Protein AF-A0AAD8SVZ4-F1 (afdb_monomer)

Structure (mmCIF, N/CA/C/O backbone):
data_AF-A0AAD8SVZ4-F1
#
_entry.id   AF-A0AAD8SVZ4-F1
#
loop_
_atom_site.group_PDB
_atom_site.id
_atom_site.type_symbol
_atom_site.label_atom_id
_atom_site.label_alt_id
_atom_site.label_comp_id
_atom_site.label_asym_id
_atom_site.label_entity_id
_atom_site.label_seq_id
_atom_site.pdbx_PDB_ins_code
_atom_site.Cartn_x
_atom_site.Cartn_y
_atom_site.Cartn_z
_atom_site.occupancy
_atom_site.B_iso_or_equiv
_atom_site.auth_seq_id
_atom_site.auth_comp_id
_atom_site.auth_asym_id
_atom_site.auth_atom_id
_atom_site.pdbx_PDB_model_num
ATOM 1 N N . MET A 1 1 ? -19.456 -32.143 42.697 1.00 42.28 1 MET A N 1
ATOM 2 C CA . MET A 1 1 ? -20.116 -31.996 44.008 1.00 42.28 1 MET A CA 1
ATOM 3 C C . MET A 1 1 ? -19.043 -31.699 45.037 1.00 42.28 1 MET A C 1
ATOM 5 O O . MET A 1 1 ? -18.303 -32.603 45.389 1.00 42.28 1 MET A O 1
ATOM 9 N N . ALA A 1 2 ? -18.929 -30.432 45.421 1.00 37.06 2 ALA A N 1
ATOM 10 C CA . ALA A 1 2 ? -18.268 -29.940 46.626 1.00 37.06 2 ALA A CA 1
ATOM 11 C C . ALA A 1 2 ? -18.694 -28.468 46.730 1.00 37.06 2 ALA A C 1
ATOM 13 O O . ALA A 1 2 ? -18.206 -27.625 45.985 1.00 37.06 2 ALA A O 1
ATOM 14 N N . THR A 1 3 ? -19.726 -28.194 47.522 1.00 41.06 3 THR A N 1
ATOM 15 C CA . THR A 1 3 ? -20.124 -26.835 47.897 1.00 41.06 3 THR A CA 1
ATOM 16 C C . THR A 1 3 ? -19.359 -26.496 49.164 1.00 41.06 3 THR A C 1
ATOM 18 O O . THR A 1 3 ? -19.671 -27.034 50.225 1.00 41.06 3 THR A O 1
ATOM 21 N N . GLU A 1 4 ? -18.323 -25.674 49.024 1.00 41.34 4 GLU A N 1
ATOM 22 C CA . GLU A 1 4 ? -17.603 -25.094 50.152 1.00 41.34 4 GLU A CA 1
ATOM 23 C C . GLU A 1 4 ? -18.471 -24.033 50.835 1.00 41.34 4 GLU A C 1
ATOM 25 O O . GLU A 1 4 ? -19.118 -23.196 50.203 1.00 41.34 4 GLU A O 1
ATOM 30 N N . ASP A 1 5 ? -18.505 -24.153 52.153 1.00 45.41 5 ASP A N 1
ATOM 31 C CA . ASP A 1 5 ? -19.293 -23.392 53.104 1.00 45.41 5 ASP A CA 1
ATOM 32 C C . ASP A 1 5 ? -18.681 -21.994 53.312 1.00 45.41 5 ASP A C 1
ATOM 34 O O . ASP A 1 5 ? -17.757 -21.797 54.100 1.00 45.41 5 ASP A O 1
ATOM 38 N N . LEU A 1 6 ? -19.186 -21.013 52.559 1.00 40.97 6 LEU A N 1
ATOM 39 C CA . LEU A 1 6 ? -18.786 -19.599 52.615 1.00 40.97 6 LEU A CA 1
ATOM 40 C C . LEU A 1 6 ? -19.348 -18.842 53.839 1.00 40.97 6 LEU A C 1
ATOM 42 O O . LEU A 1 6 ? -19.085 -17.652 53.989 1.00 40.97 6 LEU A O 1
ATOM 46 N N . GLY A 1 7 ? -20.105 -19.497 54.730 1.00 40.22 7 GLY A N 1
ATOM 47 C CA . GLY A 1 7 ? -20.752 -18.845 55.877 1.00 40.22 7 GLY A CA 1
ATOM 48 C C . GLY A 1 7 ? -19.870 -18.645 57.117 1.00 40.22 7 GLY A C 1
ATOM 49 O O . GLY A 1 7 ? -20.251 -17.903 58.019 1.00 40.22 7 GLY A O 1
ATOM 50 N N . SER A 1 8 ? -18.697 -19.283 57.183 1.00 40.44 8 SER A N 1
ATOM 51 C CA . SER A 1 8 ? -17.926 -19.400 58.437 1.00 40.44 8 SER A CA 1
ATOM 52 C C . SER A 1 8 ? -16.688 -18.492 58.541 1.00 40.44 8 SER A C 1
ATOM 54 O O . SER A 1 8 ? -15.999 -18.528 59.558 1.00 40.44 8 SER A O 1
ATOM 56 N N . LEU A 1 9 ? -16.387 -17.667 57.527 1.00 41.97 9 LEU A N 1
ATOM 57 C CA . LEU A 1 9 ? -15.111 -16.929 57.430 1.00 41.97 9 LEU A CA 1
ATOM 58 C C . LEU A 1 9 ? -15.164 -15.421 57.750 1.00 41.97 9 LEU A C 1
ATOM 60 O O . LEU A 1 9 ? -14.109 -14.810 57.888 1.00 41.97 9 LEU A O 1
ATOM 64 N N . GLU A 1 10 ? -16.335 -14.808 57.945 1.00 40.53 10 GLU A N 1
ATOM 65 C CA . GLU A 1 10 ? -16.425 -13.354 58.209 1.00 40.53 10 GLU A CA 1
ATOM 66 C C . GLU A 1 10 ? -16.467 -12.961 59.697 1.00 40.53 10 GLU A C 1
ATOM 68 O O . GLU A 1 10 ? -16.502 -11.775 60.026 1.00 40.53 10 GLU A O 1
ATOM 73 N N . TRP A 1 11 ? -16.417 -13.923 60.625 1.00 38.81 11 TRP A N 1
ATOM 74 C CA . TRP A 1 11 ? -16.497 -13.622 62.063 1.00 38.81 11 TRP A CA 1
ATOM 75 C C . TRP A 1 11 ? -15.150 -13.557 62.789 1.00 38.81 11 TRP A C 1
ATOM 77 O O . TRP A 1 11 ? -15.089 -13.270 63.989 1.00 38.81 11 TRP A O 1
ATOM 87 N N . GLU A 1 12 ? -14.039 -13.730 62.071 1.00 39.44 12 GLU A N 1
ATOM 88 C CA . GLU A 1 12 ? -12.722 -13.481 62.644 1.00 39.44 12 GLU A CA 1
ATOM 89 C C . GLU A 1 12 ? -12.356 -11.987 62.626 1.00 39.44 12 GLU A C 1
ATOM 91 O O . GLU A 1 12 ? -11.659 -11.473 61.760 1.00 39.44 12 GLU A O 1
ATOM 96 N N . ARG A 1 13 ? -12.730 -11.338 63.733 1.00 41.06 13 ARG A N 1
ATOM 97 C CA . ARG A 1 13 ? -11.902 -10.356 64.453 1.00 41.06 13 ARG A CA 1
ATOM 98 C C . ARG A 1 13 ? -11.683 -9.004 63.758 1.00 41.06 13 ARG A C 1
ATOM 100 O O . ARG A 1 13 ? -10.584 -8.686 63.303 1.00 41.06 13 ARG A O 1
ATOM 107 N N . SER A 1 14 ? -12.638 -8.091 63.964 1.00 42.31 14 SER A N 1
ATOM 108 C CA . SER A 1 14 ? -12.290 -6.697 64.283 1.00 42.31 14 SER A CA 1
ATOM 109 C C . SER A 1 14 ? -11.342 -6.695 65.487 1.00 42.31 14 SER A C 1
ATOM 111 O O . SER A 1 14 ? -11.767 -6.765 66.640 1.00 42.31 14 SER A O 1
ATOM 113 N N . LYS A 1 15 ? -10.032 -6.659 65.231 1.00 51.03 15 LYS A N 1
ATOM 114 C CA . LYS A 1 15 ? -9.040 -6.357 66.262 1.00 51.03 15 LYS A CA 1
ATOM 115 C C . LYS A 1 15 ? -9.297 -4.922 66.711 1.00 51.03 15 LYS A C 1
ATOM 117 O O . LYS A 1 15 ? -9.063 -3.989 65.950 1.00 51.03 15 LYS A O 1
ATOM 122 N N . ILE A 1 16 ? -9.816 -4.775 67.926 1.00 56.84 16 ILE A N 1
ATOM 123 C CA . ILE A 1 16 ? -9.958 -3.488 68.611 1.00 56.84 16 ILE A CA 1
ATOM 124 C C . ILE A 1 16 ? -8.617 -2.754 68.494 1.00 56.84 16 ILE A C 1
ATOM 126 O O . ILE A 1 16 ? -7.575 -3.310 68.852 1.00 56.84 16 ILE A O 1
ATOM 130 N N . SER A 1 17 ? -8.639 -1.544 67.935 1.00 64.31 17 SER A N 1
ATOM 131 C CA . SER A 1 17 ? -7.434 -0.749 67.723 1.00 64.31 17 SER A CA 1
ATOM 132 C C . SER A 1 17 ? -6.820 -0.374 69.071 1.00 64.31 17 SER A C 1
ATOM 134 O O . SER A 1 17 ? -7.516 -0.124 70.057 1.00 64.31 17 SER A O 1
ATOM 136 N N . GLN A 1 18 ? -5.495 -0.255 69.124 1.00 66.06 18 GLN A N 1
ATOM 137 C CA . GLN A 1 18 ? -4.790 0.187 70.332 1.00 66.06 18 GLN A CA 1
ATOM 138 C C . GLN A 1 18 ? -5.201 1.593 70.785 1.00 66.06 18 GLN A C 1
ATOM 140 O O . GLN A 1 18 ? -5.081 1.941 71.963 1.00 66.06 18 GLN A O 1
ATOM 145 N N . GLN A 1 19 ? -5.755 2.375 69.863 1.00 66.56 19 GLN A N 1
ATOM 146 C CA . GLN A 1 19 ? -6.352 3.673 70.131 1.00 66.56 19 GLN A CA 1
ATOM 147 C C . GLN A 1 19 ? -7.663 3.548 70.930 1.00 66.56 19 GLN A C 1
ATOM 149 O O . GLN A 1 19 ? -7.867 4.300 71.886 1.00 66.56 19 GLN A O 1
ATOM 154 N N . ASP A 1 20 ? -8.482 2.537 70.632 1.00 64.44 20 ASP A N 1
ATOM 155 C CA . ASP A 1 20 ? -9.736 2.246 71.338 1.00 64.44 20 ASP A CA 1
ATOM 156 C C . ASP A 1 20 ? -9.468 1.722 72.753 1.00 64.44 20 ASP A C 1
ATOM 158 O O . ASP A 1 20 ? -10.112 2.144 73.714 1.00 64.44 20 ASP A O 1
ATOM 162 N N . ILE A 1 21 ? -8.447 0.872 72.918 1.00 68.38 21 ILE A N 1
ATOM 163 C CA . ILE A 1 21 ? -8.020 0.380 74.239 1.00 68.38 21 ILE A CA 1
ATOM 164 C C . ILE A 1 21 ? -7.562 1.541 75.133 1.00 68.38 21 ILE A C 1
ATOM 166 O O . ILE A 1 21 ? -7.887 1.588 76.324 1.00 68.38 21 ILE A O 1
ATOM 170 N N . ASN A 1 22 ? -6.837 2.510 74.571 1.00 69.81 22 ASN A N 1
ATOM 171 C CA . ASN A 1 22 ? -6.391 3.689 75.311 1.00 69.81 22 ASN A CA 1
ATOM 172 C C . ASN A 1 22 ? -7.544 4.649 75.645 1.00 69.81 22 ASN A C 1
ATOM 174 O O . ASN A 1 22 ? -7.533 5.246 76.725 1.00 69.81 22 ASN A O 1
ATOM 178 N N . MET A 1 23 ? -8.564 4.761 74.787 1.00 71.19 23 MET A N 1
ATOM 179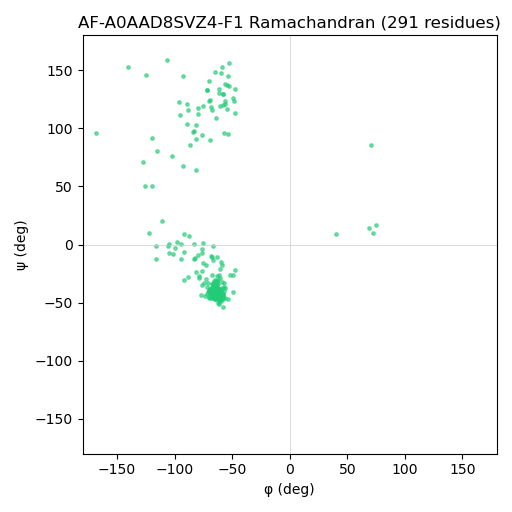 C CA . MET A 1 23 ? -9.790 5.496 75.122 1.00 71.19 23 MET A CA 1
ATOM 180 C C . MET A 1 23 ? -10.579 4.819 76.248 1.00 71.19 23 MET A C 1
ATOM 182 O O . MET A 1 23 ? -10.961 5.485 77.209 1.00 71.19 23 MET A O 1
ATOM 186 N N . LEU A 1 24 ? -10.755 3.496 76.198 1.00 68.38 24 LEU A N 1
ATOM 187 C CA . LEU A 1 24 ? -11.464 2.735 77.235 1.00 68.38 24 LEU A CA 1
ATOM 188 C C . LEU A 1 24 ? -10.769 2.807 78.604 1.00 68.38 24 LEU A C 1
ATOM 190 O O . LEU A 1 24 ? -11.434 2.838 79.644 1.00 68.38 24 LEU A O 1
ATOM 194 N N . LYS A 1 25 ? -9.432 2.886 78.615 1.00 73.25 25 LYS A N 1
ATOM 195 C CA . LYS A 1 25 ? -8.646 3.146 79.830 1.00 73.25 25 LYS A CA 1
ATOM 196 C C . LYS A 1 25 ? -8.853 4.564 80.364 1.00 73.25 25 LYS A C 1
ATOM 198 O O . LYS A 1 25 ? -9.093 4.715 81.559 1.00 73.25 25 LYS A O 1
ATOM 203 N N . LYS A 1 26 ? -8.822 5.589 79.502 1.00 72.56 26 LYS A N 1
ATOM 204 C CA . LYS A 1 26 ? -9.064 6.993 79.897 1.00 72.56 26 LYS A CA 1
ATOM 205 C C . LYS A 1 26 ? -10.469 7.229 80.454 1.00 72.56 26 LYS A C 1
ATOM 207 O O . LYS A 1 26 ? -10.635 8.072 81.326 1.00 72.56 26 LYS A O 1
ATOM 212 N N . LEU A 1 27 ? -11.457 6.468 79.985 1.00 68.62 27 LEU A N 1
ATOM 213 C CA . LEU A 1 27 ? -12.841 6.533 80.460 1.00 68.62 27 LEU A CA 1
ATOM 214 C C . LEU A 1 27 ? -13.092 5.716 81.745 1.00 68.62 27 LEU A C 1
ATOM 216 O O . LEU A 1 27 ? -14.219 5.673 82.228 1.00 68.62 27 LEU A O 1
ATOM 220 N N . GLY A 1 28 ? -12.072 5.052 82.309 1.00 65.69 28 GLY A N 1
ATOM 221 C CA . GLY A 1 28 ? -12.196 4.276 83.553 1.00 65.69 28 GLY A CA 1
ATOM 222 C C . GLY A 1 28 ? -12.971 2.957 83.419 1.00 65.69 28 GLY A C 1
ATOM 223 O O . GLY A 1 28 ? -13.271 2.310 84.421 1.00 65.69 28 GLY A O 1
ATOM 224 N N . ILE A 1 29 ? -13.277 2.525 82.192 1.00 65.12 29 ILE A N 1
ATOM 225 C CA . ILE A 1 29 ? -14.134 1.360 81.905 1.00 65.12 29 ILE A CA 1
ATOM 226 C C . ILE A 1 29 ? -13.340 0.043 82.008 1.00 65.12 29 ILE A C 1
ATOM 228 O O . ILE A 1 29 ? -13.891 -1.007 82.323 1.00 65.12 29 ILE A O 1
ATOM 232 N N . SER A 1 30 ? -12.015 0.098 81.836 1.00 56.38 30 SER A N 1
ATOM 233 C CA . SER A 1 30 ? -11.132 -1.084 81.815 1.00 56.38 30 SER A CA 1
ATOM 234 C C . SER A 1 30 ? -10.960 -1.843 83.148 1.00 56.38 30 SER A C 1
ATOM 236 O O . SER A 1 30 ? -10.388 -2.929 83.147 1.00 56.38 30 SER A O 1
ATOM 238 N N . GLY A 1 31 ? -11.434 -1.302 84.280 1.00 52.66 31 GLY A N 1
ATOM 239 C CA . GLY A 1 31 ? -11.222 -1.883 85.617 1.00 52.66 31 GLY A CA 1
ATOM 240 C C . GLY A 1 31 ? -12.304 -2.854 86.106 1.00 52.66 31 GLY A C 1
ATOM 241 O O . GLY A 1 31 ? -12.149 -3.448 87.168 1.00 52.66 31 GLY A O 1
ATOM 242 N N . LYS A 1 32 ? -13.409 -3.019 85.371 1.00 55.12 32 LYS A N 1
ATOM 243 C CA . LYS A 1 32 ? -14.529 -3.879 85.778 1.00 55.12 32 LYS A CA 1
ATOM 244 C C . LYS A 1 32 ? -14.728 -4.980 84.743 1.00 55.12 32 LYS A C 1
ATOM 246 O O . LYS A 1 32 ? -15.475 -4.798 83.788 1.00 55.12 32 LYS A O 1
ATOM 251 N N . GLN A 1 33 ? -14.073 -6.122 84.946 1.00 53.78 33 GLN A N 1
ATOM 252 C CA . GLN A 1 33 ? -14.204 -7.293 84.065 1.00 53.78 33 GLN A CA 1
ATOM 253 C C . GLN A 1 33 ? -15.655 -7.814 83.954 1.00 53.78 33 GLN A C 1
ATOM 255 O O . GLN A 1 33 ? -15.981 -8.466 82.971 1.00 53.78 33 GLN A O 1
ATOM 260 N N . ASP A 1 34 ? -16.546 -7.442 84.883 1.00 48.12 34 ASP A N 1
ATOM 261 C CA . ASP A 1 34 ? -17.981 -7.769 84.842 1.00 48.12 34 ASP A CA 1
ATOM 262 C C . ASP A 1 34 ? -18.898 -6.641 84.321 1.00 48.12 34 ASP A C 1
ATOM 264 O O . ASP A 1 34 ? -20.101 -6.851 84.179 1.00 48.12 34 ASP A O 1
ATOM 268 N N . ALA A 1 35 ? -18.381 -5.444 84.007 1.00 50.84 35 ALA A N 1
ATOM 269 C CA . ALA A 1 35 ? -19.224 -4.325 83.550 1.00 50.84 35 ALA A CA 1
ATOM 270 C C . ALA A 1 35 ? -19.614 -4.406 82.065 1.00 50.84 35 ALA A C 1
ATOM 272 O O . ALA A 1 35 ? -20.467 -3.645 81.616 1.00 50.84 35 ALA A O 1
ATOM 273 N N . ILE A 1 36 ? -19.015 -5.333 81.314 1.00 50.16 36 ILE A N 1
ATOM 274 C CA . ILE A 1 36 ? -19.349 -5.609 79.913 1.00 50.16 36 ILE A CA 1
ATOM 275 C C . ILE A 1 36 ? -19.810 -7.068 79.798 1.00 50.16 36 ILE A C 1
ATOM 277 O O . ILE A 1 36 ? -19.327 -7.844 78.980 1.00 50.16 36 ILE A O 1
ATOM 281 N N . ARG A 1 37 ? -20.747 -7.484 80.656 1.00 46.28 37 ARG A N 1
ATOM 282 C CA . ARG A 1 37 ? -21.606 -8.626 80.328 1.00 46.28 37 ARG A CA 1
ATOM 283 C C . ARG A 1 37 ? -22.722 -8.106 79.440 1.00 46.28 37 ARG A C 1
ATOM 285 O O . ARG A 1 37 ? -23.666 -7.487 79.926 1.00 46.28 37 ARG A O 1
ATOM 292 N N . PHE A 1 38 ? -22.609 -8.359 78.140 1.00 46.44 38 PHE A N 1
ATOM 293 C CA . PHE A 1 38 ? -23.772 -8.252 77.271 1.00 46.44 38 PHE A CA 1
ATOM 294 C C . PHE A 1 38 ? -24.845 -9.215 77.804 1.00 46.44 38 PHE A C 1
ATOM 296 O O . PHE A 1 38 ? -24.520 -10.372 78.101 1.00 46.44 38 PHE A O 1
ATOM 303 N N . PRO A 1 39 ? -26.092 -8.755 78.004 1.00 44.97 39 PRO A N 1
ATOM 304 C CA . PRO A 1 39 ? -27.180 -9.639 78.390 1.00 44.97 39 PRO A CA 1
ATOM 305 C C . PRO A 1 39 ? -27.265 -10.780 77.372 1.00 44.97 39 PRO A C 1
ATOM 307 O O . PRO A 1 39 ? -27.148 -10.538 76.171 1.00 44.97 39 PRO A O 1
ATOM 310 N N . LYS A 1 40 ? -27.452 -12.021 77.838 1.00 46.91 40 LYS A N 1
ATOM 311 C CA . LYS A 1 40 ? -27.776 -13.144 76.944 1.00 46.91 40 LYS A CA 1
ATOM 312 C C . LYS A 1 40 ? -29.000 -12.752 76.101 1.00 46.91 40 LYS A C 1
ATOM 314 O O . LYS A 1 40 ? -29.870 -12.047 76.614 1.00 46.91 40 LYS A O 1
ATOM 319 N N . GLU A 1 41 ? -29.053 -13.193 74.842 1.00 48.53 41 GLU A N 1
ATOM 320 C CA . GLU A 1 41 ? -30.030 -12.774 73.811 1.00 48.53 41 GLU A CA 1
ATOM 321 C C . GLU A 1 41 ? -31.507 -12.767 74.265 1.00 48.53 41 GLU A C 1
ATOM 323 O O . GLU A 1 41 ? -32.313 -12.018 73.724 1.00 48.53 41 GLU A O 1
ATOM 328 N N . GLU A 1 42 ? -31.862 -13.513 75.312 1.00 46.25 42 GLU A N 1
ATOM 329 C CA . GLU A 1 42 ? -33.208 -13.568 75.903 1.00 46.25 42 GLU A CA 1
ATOM 330 C C . GLU A 1 42 ? -33.606 -12.362 76.781 1.00 46.25 42 GLU A C 1
ATOM 332 O O . GLU A 1 42 ? -34.757 -12.268 77.200 1.00 46.25 42 GLU A O 1
ATOM 337 N N . SER A 1 43 ? -32.698 -11.424 77.077 1.00 49.84 43 SER A N 1
ATOM 338 C CA . SER A 1 43 ? -32.946 -10.303 78.007 1.00 49.84 43 SER A CA 1
ATOM 339 C C . SER A 1 43 ? -33.008 -8.924 77.336 1.00 49.84 43 SER A C 1
ATOM 341 O O . SER A 1 43 ? -32.860 -7.901 78.013 1.00 49.84 43 SER A O 1
ATOM 343 N N . TYR A 1 44 ? -33.243 -8.852 76.026 1.00 49.47 44 TYR A N 1
ATOM 344 C CA . TYR A 1 44 ? -33.691 -7.599 75.425 1.00 49.47 44 TYR A CA 1
ATOM 345 C C . TYR A 1 44 ? -35.218 -7.547 75.487 1.00 49.47 44 TYR A C 1
ATOM 347 O O . TYR A 1 44 ? -35.869 -8.382 74.854 1.00 49.47 44 TYR A O 1
ATOM 355 N N . PRO A 1 45 ? -35.827 -6.597 76.227 1.00 52.78 45 PRO A N 1
ATOM 356 C CA . PRO A 1 45 ? -37.262 -6.398 76.130 1.00 52.78 45 PRO A CA 1
ATOM 357 C C . PRO A 1 45 ? -37.575 -6.126 74.661 1.00 52.78 45 PRO A C 1
ATOM 359 O O . PRO A 1 45 ? -37.021 -5.197 74.066 1.00 52.78 45 PRO A O 1
ATOM 362 N N . ALA A 1 46 ? -38.418 -6.973 74.063 1.00 54.19 46 ALA A N 1
ATOM 363 C CA . ALA A 1 46 ? -38.872 -6.763 72.700 1.00 54.19 46 ALA A CA 1
ATOM 364 C C . ALA A 1 46 ? -39.357 -5.309 72.606 1.00 54.19 46 ALA A C 1
ATOM 366 O O . ALA A 1 46 ? -40.169 -4.904 73.447 1.00 54.19 46 ALA A O 1
ATOM 367 N N . PRO A 1 47 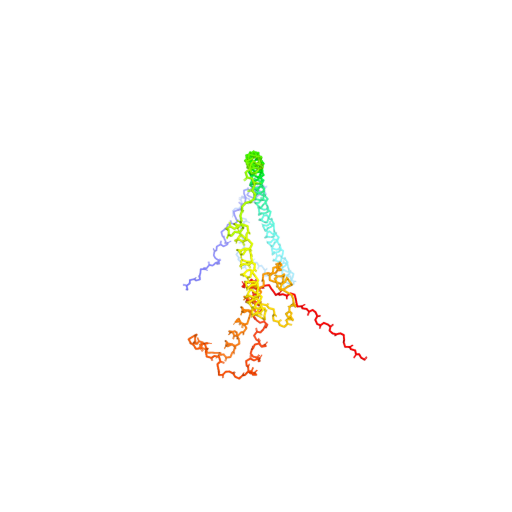? -38.846 -4.508 71.651 1.00 55.94 47 PRO A N 1
ATOM 368 C CA . PRO A 1 47 ? -39.157 -3.091 71.604 1.00 55.94 47 PRO A CA 1
ATOM 369 C C . PRO A 1 47 ? -40.680 -2.928 71.626 1.00 55.94 47 PRO A C 1
ATOM 371 O O . PRO A 1 47 ? -41.367 -3.706 70.937 1.00 55.94 47 PRO A O 1
ATOM 374 N N . PRO A 1 48 ? -41.214 -1.976 72.422 1.00 55.59 48 PRO A N 1
ATOM 375 C CA . PRO A 1 48 ? -42.651 -1.758 72.519 1.00 55.59 48 PRO A CA 1
ATOM 376 C C . PRO A 1 48 ? -43.224 -1.710 71.104 1.00 55.59 48 PRO A C 1
ATOM 378 O O . PRO A 1 48 ? -42.619 -1.078 70.236 1.00 55.59 48 PRO A O 1
ATOM 381 N N . MET A 1 49 ? -44.341 -2.402 70.835 1.00 55.38 49 MET A N 1
ATOM 382 C CA . MET A 1 49 ? -44.863 -2.592 69.465 1.00 55.38 49 MET A CA 1
ATOM 383 C C . MET A 1 49 ? -44.951 -1.288 68.648 1.00 55.38 49 MET A C 1
ATOM 385 O O . MET A 1 49 ? -44.818 -1.318 67.429 1.00 55.38 49 MET A O 1
ATOM 389 N N . GLN A 1 50 ? -45.086 -0.151 69.331 1.00 58.31 50 GLN A N 1
ATOM 390 C CA . GLN A 1 50 ? -45.127 1.204 68.787 1.00 58.31 50 GLN A CA 1
ATOM 391 C C . GLN A 1 50 ? -43.832 1.646 68.068 1.00 58.31 50 GLN A C 1
ATOM 393 O O . GLN A 1 50 ? -43.907 2.441 67.138 1.00 58.31 50 GLN A O 1
ATOM 398 N N . TYR A 1 51 ? -42.656 1.111 68.425 1.00 53.94 51 TYR A N 1
ATOM 399 C CA . TYR A 1 51 ? -41.356 1.503 67.844 1.00 53.94 51 TYR A CA 1
ATOM 400 C C . TYR A 1 51 ? -40.809 0.523 66.796 1.00 53.94 51 TYR A C 1
ATOM 402 O O . TYR A 1 51 ? -39.831 0.829 66.111 1.00 53.94 51 TYR A O 1
ATOM 410 N N . ARG A 1 52 ? -41.435 -0.650 66.623 1.00 61.50 52 ARG A N 1
ATOM 411 C CA . ARG A 1 52 ? -41.029 -1.635 65.600 1.00 61.50 52 ARG A CA 1
ATOM 412 C C . ARG A 1 52 ? -41.031 -1.081 64.163 1.00 61.50 52 ARG A C 1
ATOM 414 O O . ARG A 1 52 ? -40.094 -1.406 63.435 1.00 61.50 52 ARG A O 1
ATOM 421 N N . PRO A 1 53 ? -42.003 -0.244 63.736 1.00 69.81 53 PRO A N 1
ATOM 422 C CA . PRO A 1 53 ? -41.987 0.341 62.393 1.00 69.81 53 PRO A CA 1
ATOM 423 C C . PRO A 1 53 ? -40.782 1.265 62.179 1.00 69.81 53 PRO A C 1
ATOM 425 O O . PRO A 1 53 ? -40.118 1.185 61.149 1.00 69.81 53 PRO A O 1
ATOM 428 N N . PHE A 1 54 ? -40.457 2.080 63.186 1.00 69.56 54 PHE A N 1
ATOM 429 C CA . PHE A 1 54 ? -39.326 3.007 63.153 1.00 69.56 54 PHE A CA 1
ATOM 430 C C . PHE A 1 54 ? -37.979 2.273 63.099 1.00 69.56 54 PHE A C 1
ATOM 432 O O . PHE A 1 54 ? -37.143 2.592 62.260 1.00 69.56 54 PHE A O 1
ATOM 439 N N . MET A 1 55 ? -37.785 1.234 63.919 1.00 68.38 55 MET A N 1
ATOM 440 C CA . MET A 1 55 ? -36.546 0.440 63.903 1.00 68.38 55 MET A CA 1
ATOM 441 C C . MET A 1 55 ? -36.347 -0.303 62.575 1.00 68.38 55 MET A C 1
ATOM 443 O O . MET A 1 55 ? -35.221 -0.402 62.096 1.00 68.38 55 MET A O 1
ATOM 4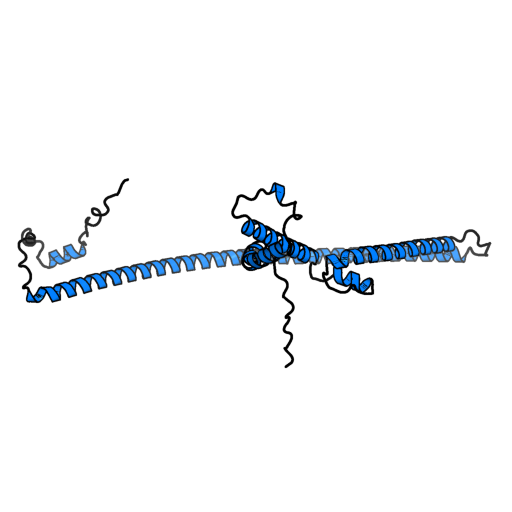47 N N . LYS A 1 56 ? -37.426 -0.781 61.938 1.00 70.38 56 LYS A N 1
ATOM 448 C CA . LYS A 1 56 ? -37.357 -1.418 60.613 1.00 70.38 56 LYS A CA 1
ATOM 449 C C . LYS A 1 56 ? -36.893 -0.436 59.531 1.00 70.38 56 LYS A C 1
ATOM 451 O O . LYS A 1 56 ? -36.072 -0.799 58.693 1.00 70.38 56 LYS A O 1
ATOM 456 N N . GLU A 1 57 ? -37.391 0.797 59.570 1.00 70.81 57 GLU A N 1
ATOM 457 C CA . GLU A 1 57 ? -36.952 1.877 58.680 1.00 70.81 57 GLU A CA 1
ATOM 458 C C . GLU A 1 57 ? -35.494 2.276 58.930 1.00 70.81 57 GLU A C 1
ATOM 460 O O . GLU A 1 57 ? -34.724 2.416 57.984 1.00 70.81 57 GLU A O 1
ATOM 465 N N . LEU A 1 58 ? -35.078 2.368 60.194 1.00 67.88 58 LEU A N 1
ATOM 466 C CA . LEU A 1 58 ? -33.707 2.726 60.561 1.00 67.88 58 LEU A CA 1
ATOM 467 C C . LEU A 1 58 ? -32.692 1.662 60.117 1.00 67.88 58 LEU A C 1
ATOM 469 O O . LEU A 1 58 ? -31.643 1.992 59.567 1.00 67.88 58 LEU A O 1
ATOM 473 N N . VAL A 1 59 ? -33.036 0.380 60.284 1.00 69.06 59 VAL A N 1
ATOM 474 C CA . VAL A 1 59 ? -32.236 -0.744 59.775 1.00 69.06 59 VAL A CA 1
ATOM 475 C C . VAL A 1 59 ? -32.165 -0.708 58.250 1.00 69.06 59 VAL A C 1
ATOM 477 O O . VAL A 1 59 ? -31.069 -0.851 57.712 1.00 69.06 59 VAL A O 1
ATOM 480 N N . ARG A 1 60 ? -33.288 -0.457 57.555 1.00 68.88 60 ARG A N 1
ATOM 481 C CA . ARG A 1 60 ? -33.332 -0.329 56.085 1.00 68.88 60 ARG A CA 1
ATOM 482 C C . ARG A 1 60 ? -32.439 0.807 55.588 1.00 68.88 60 ARG A C 1
ATOM 484 O O . ARG A 1 60 ? -31.690 0.626 54.632 1.00 68.88 60 ARG A O 1
ATOM 491 N N . PHE A 1 61 ? -32.495 1.959 56.249 1.00 64.81 61 PHE A N 1
ATOM 492 C CA . PHE A 1 61 ? -31.671 3.116 55.912 1.00 64.81 61 PHE A CA 1
ATOM 493 C C . PHE A 1 61 ? -30.183 2.826 56.147 1.00 64.81 61 PHE A C 1
ATOM 495 O O . PHE A 1 61 ? -29.348 3.136 55.300 1.00 64.81 61 PHE A O 1
ATOM 502 N N . GLY A 1 62 ? -29.853 2.151 57.253 1.00 62.25 62 GLY A N 1
ATOM 503 C CA . GLY A 1 62 ? -28.493 1.700 57.546 1.00 62.25 62 GLY A CA 1
ATOM 504 C C . GLY A 1 62 ? -27.949 0.721 56.502 1.00 62.25 62 GLY A C 1
ATOM 505 O O . GLY A 1 62 ? -26.817 0.880 56.054 1.00 62.25 62 GLY A O 1
ATOM 506 N N . THR A 1 63 ? -28.760 -0.243 56.048 1.00 68.19 63 THR A N 1
ATOM 507 C CA . THR A 1 63 ? -28.342 -1.195 54.999 1.00 68.19 63 THR A CA 1
ATOM 508 C C . THR A 1 63 ? -28.114 -0.498 53.660 1.00 68.19 63 THR A C 1
ATOM 510 O O . THR A 1 63 ? -27.125 -0.776 52.988 1.00 68.19 63 THR A O 1
ATOM 513 N N . GLN A 1 64 ? -28.984 0.446 53.290 1.00 67.56 64 GLN A N 1
ATOM 514 C CA . GLN A 1 64 ? -28.805 1.250 52.078 1.00 67.56 64 GLN A CA 1
ATOM 515 C C . GLN A 1 64 ? -27.537 2.109 52.145 1.00 67.56 64 GLN A C 1
ATOM 517 O O . GLN A 1 64 ? -26.778 2.148 51.182 1.00 67.56 64 GLN A O 1
ATOM 522 N N . PHE A 1 65 ? -27.270 2.756 53.283 1.00 68.88 65 PHE A N 1
ATOM 523 C CA . PHE A 1 65 ? -26.074 3.581 53.469 1.00 68.88 65 PHE A CA 1
ATOM 524 C C . PHE A 1 65 ? -24.777 2.768 53.369 1.00 68.88 65 PHE A C 1
ATOM 526 O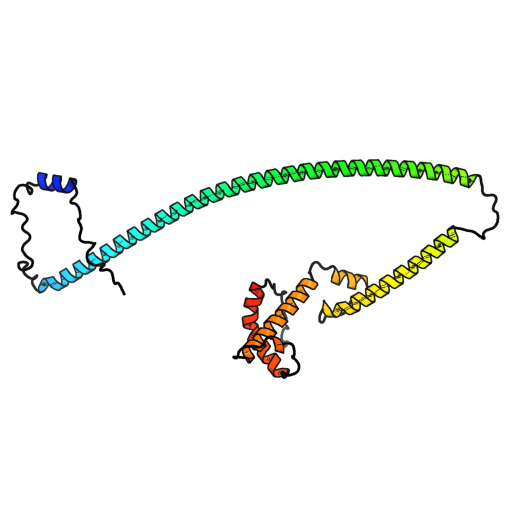 O . PHE A 1 65 ? -23.819 3.212 52.738 1.00 68.88 65 PHE A O 1
ATOM 533 N N . ILE A 1 66 ? -24.754 1.560 53.943 1.00 73.19 66 ILE A N 1
ATOM 534 C CA . ILE A 1 66 ? -23.625 0.630 53.806 1.00 73.19 66 ILE A CA 1
ATOM 535 C C . ILE A 1 66 ? -23.425 0.255 52.332 1.00 73.19 66 ILE A C 1
ATOM 537 O O . ILE A 1 66 ? -22.309 0.371 51.833 1.00 73.19 66 ILE A O 1
ATOM 541 N N . GLY A 1 67 ? -24.505 -0.071 51.614 1.00 76.00 67 GLY A N 1
ATOM 542 C CA . GLY A 1 67 ? -24.445 -0.360 50.178 1.00 76.00 67 GLY A CA 1
ATOM 543 C C . GLY A 1 67 ? -23.881 0.800 49.350 1.00 76.00 67 GLY A C 1
ATOM 544 O O . GLY A 1 67 ? -23.010 0.587 48.511 1.00 76.00 67 GLY A O 1
ATOM 545 N N . TYR A 1 68 ? -24.305 2.041 49.618 1.00 77.75 68 TYR A N 1
ATOM 546 C CA . TYR A 1 68 ? -23.756 3.221 48.938 1.00 77.75 68 TYR A CA 1
ATOM 547 C C . TYR A 1 68 ? -22.280 3.459 49.258 1.00 77.75 68 TYR A C 1
ATOM 549 O O . TYR A 1 68 ? -21.513 3.817 48.368 1.00 77.75 68 TYR A O 1
ATOM 557 N N . ARG A 1 69 ? -21.869 3.255 50.513 1.00 82.12 69 ARG A N 1
ATOM 558 C CA . ARG A 1 69 ? -20.469 3.390 50.929 1.00 82.12 69 ARG A CA 1
ATOM 559 C C . ARG A 1 69 ? -19.579 2.367 50.227 1.00 82.12 69 ARG A C 1
ATOM 561 O O . ARG A 1 69 ? -18.483 2.711 49.794 1.00 82.12 69 ARG A O 1
ATOM 568 N N . ASP A 1 70 ? -20.035 1.124 50.132 1.00 80.56 70 ASP A N 1
ATOM 569 C CA . ASP A 1 70 ? -19.256 0.054 49.515 1.00 80.56 70 ASP A CA 1
ATOM 570 C C . ASP A 1 70 ? -19.189 0.245 47.986 1.00 80.56 70 ASP A C 1
ATOM 572 O O . ASP A 1 70 ? -18.115 0.108 47.405 1.00 80.56 70 ASP A O 1
ATOM 576 N N . TYR A 1 71 ? -20.272 0.721 47.359 1.00 82.25 71 TYR A N 1
ATOM 577 C CA . TYR A 1 71 ? -20.274 1.143 45.952 1.00 82.25 71 TYR A CA 1
ATOM 578 C C . TYR A 1 71 ? -19.338 2.333 45.679 1.00 82.25 71 TYR A C 1
ATOM 580 O O . TYR A 1 71 ? -18.619 2.347 44.681 1.00 82.25 71 TYR A O 1
ATOM 588 N N . ALA A 1 72 ? -19.307 3.330 46.571 1.00 84.38 72 ALA A N 1
ATOM 589 C CA . ALA A 1 72 ? -18.385 4.460 46.457 1.00 84.38 72 ALA A CA 1
ATOM 590 C C . ALA A 1 72 ? -16.919 4.004 46.541 1.00 84.38 72 ALA A C 1
ATOM 592 O O . ALA A 1 72 ? -16.095 4.455 45.751 1.00 84.38 72 ALA A O 1
ATOM 593 N N . ARG A 1 73 ? -16.611 3.052 47.433 1.00 87.50 73 ARG A N 1
ATOM 594 C CA . ARG A 1 73 ? -15.272 2.455 47.535 1.00 87.50 73 ARG A CA 1
ATOM 595 C C . ARG A 1 73 ? -14.887 1.688 46.268 1.00 87.50 73 ARG A C 1
ATOM 597 O O . ARG A 1 73 ? -13.765 1.826 45.797 1.00 87.50 73 ARG A O 1
ATOM 604 N N . GLU A 1 74 ? -15.814 0.920 45.697 1.00 90.62 74 GLU A N 1
ATOM 605 C CA . GLU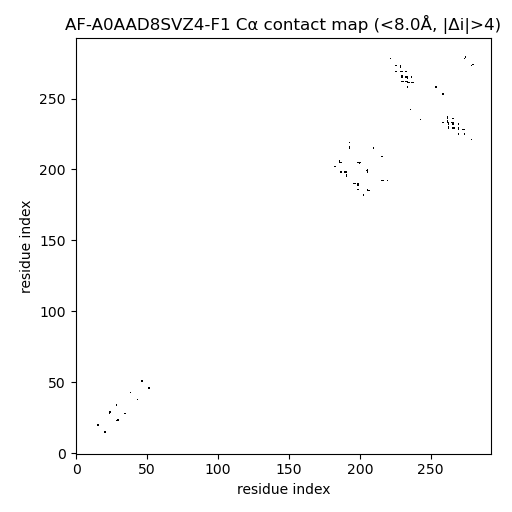 A 1 74 ? -15.586 0.201 44.436 1.00 90.62 74 GLU A CA 1
ATOM 606 C C . GLU A 1 74 ? -15.315 1.172 43.271 1.00 90.62 74 GLU A C 1
ATOM 608 O O . GLU A 1 74 ? -14.457 0.924 42.423 1.00 90.62 74 GLU A O 1
ATOM 613 N N . LEU A 1 75 ? -16.019 2.307 43.232 1.00 91.12 75 LEU A N 1
ATOM 614 C CA . LEU A 1 75 ? -15.776 3.371 42.255 1.00 91.12 75 LEU A CA 1
ATOM 615 C C . LEU A 1 75 ? -14.399 4.020 42.425 1.00 91.12 75 LEU A C 1
ATOM 617 O O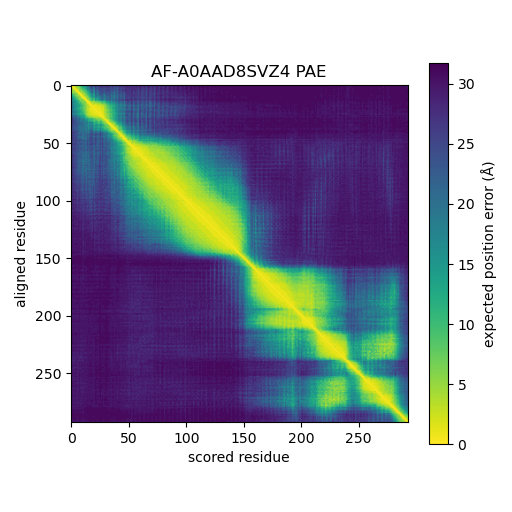 . LEU A 1 75 ? -13.717 4.247 41.427 1.00 91.12 75 LEU A O 1
ATOM 621 N N . GLU A 1 76 ? -13.982 4.304 43.659 1.00 93.56 76 GLU A N 1
ATOM 622 C CA . GLU A 1 76 ? -12.650 4.845 43.953 1.00 93.56 76 GLU A CA 1
ATOM 623 C C . GLU A 1 76 ? -11.539 3.872 43.544 1.00 93.56 76 GLU A C 1
ATOM 625 O O . GLU A 1 76 ? -10.539 4.286 42.956 1.00 93.56 76 GLU A O 1
ATOM 630 N N . GLU A 1 77 ? -11.726 2.574 43.785 1.00 94.38 77 GLU A N 1
ATOM 631 C CA . GLU A 1 77 ? -10.773 1.542 43.375 1.00 94.38 77 GLU A CA 1
ATOM 632 C C . GLU A 1 77 ? -10.672 1.444 41.847 1.00 94.38 77 GLU A C 1
ATOM 634 O O . GLU A 1 77 ? -9.567 1.456 41.299 1.00 94.38 77 GLU A O 1
ATOM 639 N N . LYS A 1 78 ? -11.811 1.456 41.140 1.00 94.00 78 LYS A N 1
ATOM 640 C CA . LYS A 1 78 ? -11.839 1.491 39.668 1.00 94.00 78 LYS A CA 1
ATOM 641 C C . LYS A 1 78 ? -11.186 2.751 39.107 1.00 94.00 78 LYS A C 1
ATOM 643 O O . LYS A 1 78 ? -10.486 2.668 38.100 1.00 94.00 78 LYS A O 1
ATOM 648 N N . LEU A 1 79 ? -11.387 3.906 39.744 1.00 94.56 79 LEU A N 1
ATOM 649 C CA . LEU A 1 79 ? -10.733 5.157 39.356 1.00 94.56 79 LEU A CA 1
ATOM 650 C C . LEU A 1 79 ? -9.210 5.059 39.535 1.00 94.56 79 LEU A C 1
ATOM 652 O O . LEU A 1 79 ? -8.455 5.440 38.643 1.00 94.56 79 LEU A O 1
ATOM 656 N N . ALA A 1 80 ? -8.751 4.511 40.662 1.00 95.19 80 ALA A N 1
ATOM 657 C CA . ALA A 1 80 ? -7.330 4.316 40.926 1.00 95.19 80 ALA A CA 1
ATOM 658 C C . ALA A 1 80 ? -6.692 3.330 39.934 1.00 95.19 80 ALA A C 1
ATOM 660 O O . ALA A 1 80 ? -5.572 3.554 39.475 1.00 95.19 80 ALA A O 1
ATOM 661 N N . GLU A 1 81 ? -7.395 2.256 39.570 1.00 95.50 81 GLU A N 1
ATOM 662 C CA . GLU A 1 81 ? -6.928 1.306 38.561 1.00 95.50 81 GLU A CA 1
ATOM 663 C C . GLU A 1 81 ? -6.896 1.927 37.157 1.00 95.50 81 GLU A C 1
ATOM 665 O O . GLU A 1 81 ? -5.916 1.757 36.432 1.00 95.50 81 GLU A O 1
ATOM 670 N N . ALA A 1 82 ? -7.924 2.695 36.785 1.00 93.94 82 ALA A N 1
ATOM 671 C CA . ALA A 1 82 ? -7.965 3.413 35.515 1.00 93.94 82 ALA A CA 1
ATOM 672 C C . ALA A 1 82 ? -6.814 4.423 35.396 1.00 93.94 82 ALA A C 1
ATOM 674 O O . ALA A 1 82 ? -6.163 4.468 34.355 1.00 93.94 82 ALA A O 1
ATOM 675 N N . ASN A 1 83 ? -6.507 5.160 36.467 1.00 94.38 83 ASN A N 1
ATOM 676 C CA . ASN A 1 83 ? -5.371 6.082 36.491 1.00 94.38 83 ASN A CA 1
ATOM 677 C C . ASN A 1 83 ? -4.034 5.345 36.344 1.00 94.38 83 ASN A C 1
ATOM 679 O O . ASN A 1 83 ? -3.221 5.735 35.516 1.00 94.38 83 ASN A O 1
ATOM 683 N N . LYS A 1 84 ? -3.834 4.216 37.040 1.00 96.12 84 LYS A N 1
ATOM 684 C CA . LYS A 1 84 ? -2.622 3.395 36.859 1.00 96.12 84 LYS A CA 1
ATOM 685 C C . LYS A 1 84 ? -2.462 2.895 35.424 1.00 96.12 84 LYS A C 1
ATOM 687 O O . LYS A 1 84 ? -1.350 2.855 34.908 1.00 96.12 84 LYS A O 1
ATOM 692 N N . ARG A 1 85 ? -3.561 2.491 34.777 1.00 94.94 85 ARG A N 1
ATOM 693 C CA . ARG A 1 85 ? -3.536 2.076 33.366 1.00 94.94 85 ARG A CA 1
ATOM 694 C C . ARG A 1 85 ? -3.242 3.253 32.439 1.00 94.94 85 ARG A C 1
ATOM 696 O O . ARG A 1 85 ? -2.515 3.068 31.472 1.00 94.94 85 ARG A O 1
ATOM 703 N N . ALA A 1 86 ? -3.774 4.439 32.731 1.00 94.69 86 ALA A N 1
ATOM 704 C CA . ALA A 1 86 ? -3.462 5.648 31.978 1.00 94.69 86 ALA A CA 1
ATOM 705 C C . ALA A 1 86 ? -1.966 5.992 32.071 1.00 94.69 86 ALA A C 1
ATOM 707 O O . ALA A 1 86 ? -1.345 6.207 31.037 1.00 94.69 86 ALA A O 1
ATOM 708 N N . ASP A 1 87 ? -1.378 5.935 33.270 1.00 96.00 87 ASP A N 1
ATOM 709 C CA . ASP A 1 87 ? 0.057 6.175 33.482 1.00 96.00 87 ASP A CA 1
ATOM 710 C C . ASP A 1 87 ? 0.943 5.117 32.797 1.00 96.00 87 ASP A C 1
ATOM 712 O O . ASP A 1 87 ? 2.021 5.418 32.293 1.00 96.00 87 ASP A O 1
ATOM 716 N N . ALA A 1 88 ? 0.505 3.856 32.747 1.00 95.56 88 ALA A N 1
ATOM 717 C CA . ALA A 1 88 ? 1.227 2.819 32.010 1.00 95.56 88 ALA A CA 1
ATOM 718 C C . ALA A 1 88 ? 1.197 3.077 30.492 1.00 95.56 88 ALA A C 1
ATOM 720 O O . ALA A 1 88 ? 2.221 2.952 29.820 1.00 95.56 88 ALA A O 1
ATOM 721 N N . LEU A 1 89 ? 0.037 3.478 29.961 1.00 95.12 89 LEU A N 1
ATOM 722 C CA . LEU A 1 89 ? -0.129 3.787 28.541 1.00 95.12 89 LEU A CA 1
ATOM 723 C C . LEU A 1 89 ? 0.666 5.024 28.114 1.00 95.12 89 LEU A C 1
ATOM 725 O O . LEU A 1 89 ? 1.177 5.040 26.999 1.00 95.12 89 LEU A O 1
ATOM 729 N N . THR A 1 90 ? 0.797 6.045 28.966 1.00 95.44 90 THR A N 1
ATOM 730 C CA . THR A 1 90 ? 1.636 7.211 28.648 1.00 95.44 90 THR A CA 1
ATOM 731 C C . THR A 1 90 ? 3.109 6.824 28.537 1.00 95.44 90 THR A C 1
ATOM 733 O O . THR A 1 90 ? 3.759 7.228 27.577 1.00 95.44 90 THR A O 1
ATOM 736 N N . ILE A 1 91 ? 3.619 5.971 29.432 1.00 96.12 91 ILE A N 1
ATOM 737 C CA . ILE A 1 91 ? 5.001 5.465 29.362 1.00 96.12 91 ILE A CA 1
ATOM 738 C C . ILE A 1 91 ? 5.228 4.628 28.093 1.00 96.12 91 ILE A C 1
ATOM 740 O O . ILE A 1 91 ? 6.249 4.781 27.418 1.00 96.12 91 ILE A O 1
ATOM 744 N N . GLU A 1 92 ? 4.292 3.739 27.744 1.00 94.56 92 GLU A N 1
ATOM 745 C CA . GLU A 1 92 ? 4.381 2.950 26.507 1.00 94.56 92 GLU A CA 1
ATOM 746 C C . GLU A 1 92 ? 4.351 3.839 25.260 1.00 94.56 92 GLU A C 1
ATOM 748 O O . GLU A 1 92 ? 5.124 3.607 24.325 1.00 94.56 92 GLU A O 1
ATOM 753 N N . LEU A 1 93 ? 3.506 4.876 25.259 1.00 94.88 93 LEU A N 1
ATOM 754 C CA . LEU A 1 93 ? 3.431 5.844 24.172 1.00 94.88 93 LEU A CA 1
ATOM 755 C C . LEU A 1 93 ? 4.771 6.569 24.002 1.00 94.88 93 LEU A C 1
ATOM 757 O O . LEU A 1 93 ? 5.327 6.529 22.908 1.00 94.88 93 LEU A O 1
ATOM 761 N N . GLU A 1 94 ? 5.339 7.125 25.075 1.00 94.62 94 GLU A N 1
ATOM 762 C CA . GLU A 1 94 ? 6.646 7.800 25.051 1.00 94.62 94 GLU A CA 1
ATOM 763 C C . GLU A 1 94 ? 7.763 6.873 24.548 1.00 94.62 94 GLU A C 1
ATOM 765 O O . GLU A 1 94 ? 8.599 7.264 23.725 1.00 94.62 94 GLU A O 1
ATOM 770 N N . HIS A 1 95 ? 7.772 5.611 24.993 1.00 94.62 95 HIS A N 1
ATOM 771 C CA . HIS A 1 95 ? 8.746 4.635 24.515 1.00 94.62 95 HIS A CA 1
ATOM 772 C C . HIS A 1 95 ? 8.572 4.350 23.018 1.00 94.62 95 HIS A C 1
ATOM 774 O O . HIS A 1 95 ? 9.560 4.353 22.277 1.00 94.62 95 HIS A O 1
ATOM 780 N N . SER A 1 96 ? 7.331 4.157 22.562 1.00 90.12 96 SER A N 1
ATOM 781 C CA . SER A 1 96 ? 7.021 3.909 21.152 1.00 90.12 96 SER A CA 1
ATOM 782 C C . SER A 1 96 ? 7.378 5.103 20.264 1.00 90.12 96 SER A C 1
ATOM 784 O O . SER A 1 96 ? 7.986 4.916 19.212 1.00 90.12 96 SER A O 1
ATOM 786 N N . GLU A 1 97 ? 7.113 6.332 20.713 1.00 94.62 97 GLU A N 1
ATOM 787 C CA . GLU A 1 97 ? 7.487 7.559 20.011 1.00 94.62 97 GLU A CA 1
ATOM 788 C C . GLU A 1 97 ? 9.006 7.677 19.903 1.00 94.62 97 GLU A C 1
ATOM 790 O O . GLU A 1 97 ? 9.524 7.908 18.812 1.00 94.62 97 GLU A O 1
ATOM 795 N N . SER A 1 98 ? 9.738 7.419 20.992 1.00 93.31 98 SER A N 1
ATOM 796 C CA . SER A 1 98 ? 11.207 7.434 20.984 1.00 93.31 98 SER A CA 1
ATOM 797 C C . SER A 1 98 ? 11.823 6.367 20.068 1.00 93.31 98 SER A C 1
ATOM 799 O O . SER A 1 98 ? 12.908 6.558 19.513 1.00 93.31 98 SER A O 1
ATOM 801 N N . ALA A 1 99 ? 11.155 5.222 19.909 1.00 92.50 99 ALA A N 1
ATOM 802 C CA . ALA A 1 99 ? 11.571 4.187 18.974 1.00 92.50 99 ALA A CA 1
ATOM 803 C C . ALA A 1 99 ? 11.280 4.624 17.534 1.00 92.50 99 ALA A C 1
ATOM 805 O O . ALA A 1 99 ? 12.148 4.509 16.667 1.00 92.50 99 ALA A O 1
ATOM 806 N N . HIS A 1 100 ? 10.094 5.183 17.289 1.00 91.69 100 HIS A N 1
ATOM 807 C CA . HIS A 1 100 ? 9.708 5.696 15.983 1.00 91.69 100 HIS A CA 1
ATOM 808 C C . HIS A 1 100 ? 10.622 6.827 15.511 1.00 91.69 100 HIS A C 1
ATOM 810 O O . HIS A 1 100 ? 11.093 6.763 14.376 1.00 91.69 100 HIS A O 1
ATOM 816 N N . THR A 1 101 ? 10.959 7.799 16.359 1.00 94.81 101 THR A N 1
ATOM 817 C CA . THR A 1 101 ? 11.873 8.890 15.985 1.00 94.81 101 THR A CA 1
ATOM 818 C C . THR A 1 101 ? 13.237 8.362 15.549 1.00 94.81 101 THR A C 1
ATOM 820 O O . THR A 1 101 ? 13.703 8.716 14.470 1.00 94.81 101 THR A O 1
ATOM 823 N N . LYS A 1 102 ? 13.820 7.410 16.288 1.00 94.69 102 LYS A N 1
ATOM 824 C CA . LYS A 1 102 ? 15.080 6.752 15.897 1.00 94.69 102 LYS A CA 1
ATOM 825 C C . LYS A 1 102 ? 14.980 6.032 14.555 1.00 94.69 102 LYS A C 1
ATOM 827 O O . LYS A 1 102 ? 15.908 6.096 13.754 1.00 94.69 102 LYS A O 1
ATOM 832 N N . THR A 1 103 ? 13.870 5.333 14.295 1.00 95.06 103 THR A N 1
ATOM 833 C CA . THR A 1 103 ? 13.682 4.666 12.995 1.00 95.06 103 THR A CA 1
ATOM 834 C C . THR A 1 103 ? 13.546 5.661 11.849 1.00 95.06 103 THR A C 1
ATOM 836 O O . THR A 1 103 ? 14.066 5.408 10.766 1.00 95.06 103 THR A O 1
ATOM 839 N N . VAL A 1 104 ? 12.885 6.798 12.080 1.00 96.31 104 VAL A N 1
ATOM 840 C CA . VAL A 1 104 ? 12.751 7.861 11.080 1.00 96.31 104 VAL A CA 1
ATOM 841 C C . VAL A 1 104 ? 14.113 8.485 10.787 1.00 96.31 104 VAL A C 1
ATOM 843 O O . VAL A 1 104 ? 14.480 8.576 9.621 1.00 96.31 104 VAL A O 1
ATOM 846 N N . GLU A 1 105 ? 14.902 8.809 11.813 1.00 96.31 105 GLU A N 1
ATOM 847 C CA . GLU A 1 105 ? 16.260 9.347 11.651 1.00 96.31 105 GLU A CA 1
ATOM 848 C C . GLU A 1 105 ? 17.176 8.397 10.850 1.00 96.31 105 GLU A C 1
ATOM 850 O O . GLU A 1 105 ? 17.908 8.839 9.960 1.00 96.31 105 GLU A O 1
ATOM 855 N N . ASP A 1 106 ? 17.118 7.083 11.107 1.00 96.88 106 ASP A N 1
ATOM 856 C CA . ASP A 1 106 ? 17.888 6.093 10.337 1.00 96.88 106 ASP A CA 1
ATOM 857 C C . ASP A 1 106 ? 17.437 6.028 8.868 1.00 96.88 106 ASP A C 1
ATOM 859 O O . ASP A 1 106 ? 18.265 6.003 7.952 1.00 96.88 106 ASP A O 1
ATOM 863 N N . LEU A 1 107 ? 16.123 6.055 8.618 1.00 96.00 107 LEU A N 1
ATOM 864 C CA . LEU A 1 107 ? 15.575 6.066 7.261 1.00 96.00 107 LEU A CA 1
ATOM 865 C C . LEU A 1 107 ? 15.947 7.341 6.499 1.00 96.00 107 LEU A C 1
ATOM 867 O O . LEU A 1 107 ? 16.309 7.257 5.325 1.00 96.00 107 LEU A O 1
ATOM 871 N N . GLU A 1 108 ? 15.906 8.504 7.146 1.00 97.06 108 GLU A N 1
ATOM 872 C CA . GLU A 1 108 ? 16.320 9.776 6.550 1.00 97.06 108 GLU A CA 1
ATOM 873 C C . GLU A 1 108 ? 17.804 9.766 6.184 1.00 97.06 108 GLU A C 1
ATOM 875 O O . GLU A 1 108 ? 18.174 10.170 5.076 1.00 97.06 108 GLU A O 1
ATOM 880 N N . LYS A 1 109 ? 18.657 9.226 7.062 1.00 97.25 109 LYS A N 1
ATOM 881 C CA . LYS A 1 109 ? 20.084 9.063 6.779 1.00 97.25 109 LYS A CA 1
ATOM 882 C C . LYS A 1 109 ? 20.316 8.140 5.582 1.00 97.25 109 LYS A C 1
ATOM 884 O O . LYS A 1 109 ? 21.033 8.510 4.652 1.00 97.25 109 LYS A O 1
ATOM 889 N N . ARG A 1 110 ? 19.660 6.975 5.556 1.00 97.00 110 ARG A N 1
ATOM 890 C CA . ARG A 1 110 ? 19.746 6.020 4.437 1.00 97.00 110 ARG A CA 1
ATOM 891 C C . ARG A 1 110 ? 19.240 6.618 3.128 1.00 97.00 110 ARG A C 1
ATOM 893 O O . ARG A 1 110 ? 19.833 6.363 2.082 1.00 97.00 110 ARG A O 1
ATOM 900 N N . LEU A 1 111 ? 18.179 7.423 3.171 1.00 97.19 111 LEU A N 1
ATOM 901 C CA . LEU A 1 111 ? 17.672 8.150 2.008 1.00 97.19 111 LEU A CA 1
ATOM 902 C C . LEU A 1 111 ? 18.700 9.172 1.506 1.00 97.19 111 LEU A C 1
ATOM 904 O O . LEU A 1 111 ? 18.910 9.278 0.300 1.00 97.19 111 LEU A O 1
ATOM 908 N N . GLY A 1 112 ? 19.344 9.911 2.412 1.00 98.00 112 GLY A N 1
ATOM 909 C CA . GLY A 1 112 ? 20.404 10.861 2.073 1.00 98.00 112 GLY A CA 1
ATOM 910 C C . GLY A 1 112 ? 21.602 10.188 1.402 1.00 98.00 112 GLY A C 1
ATOM 911 O O . GLY A 1 112 ? 22.068 10.652 0.362 1.00 98.00 112 GLY A O 1
ATOM 912 N N . ASP A 1 113 ? 22.055 9.059 1.946 1.00 97.56 113 ASP A N 1
ATOM 913 C CA . ASP A 1 113 ? 23.166 8.293 1.374 1.00 97.56 113 ASP A CA 1
ATOM 914 C C . ASP A 1 113 ? 22.796 7.668 0.021 1.00 97.56 113 ASP A C 1
ATOM 916 O O . ASP A 1 113 ? 23.582 7.740 -0.923 1.00 97.56 113 ASP A O 1
ATOM 920 N N . ALA A 1 114 ? 21.576 7.136 -0.121 1.00 96.94 114 ALA A N 1
ATOM 921 C CA . ALA A 1 114 ? 21.081 6.606 -1.390 1.00 96.94 114 ALA A CA 1
ATOM 922 C C . ALA A 1 114 ? 20.957 7.692 -2.472 1.00 96.94 114 ALA A C 1
ATOM 924 O O . ALA A 1 114 ? 21.307 7.445 -3.625 1.00 96.94 114 ALA A O 1
ATOM 925 N N . LYS A 1 115 ? 20.503 8.901 -2.112 1.00 97.75 115 LYS A N 1
ATOM 926 C CA . LYS A 1 115 ? 20.464 10.047 -3.035 1.00 97.75 115 LYS A CA 1
ATOM 927 C C . LYS A 1 115 ? 21.863 10.436 -3.502 1.00 97.75 115 LYS A C 1
ATOM 929 O O . LYS A 1 115 ? 22.069 10.565 -4.702 1.00 97.75 115 LYS A O 1
ATOM 934 N N . ARG A 1 116 ? 22.829 10.539 -2.582 1.00 97.44 116 ARG A N 1
ATOM 935 C CA . ARG A 1 116 ? 24.223 10.860 -2.926 1.00 97.44 116 ARG A CA 1
ATOM 936 C C . ARG A 1 116 ? 24.838 9.802 -3.847 1.00 97.44 116 ARG A C 1
ATOM 938 O O . ARG A 1 116 ? 25.484 10.149 -4.828 1.00 97.44 116 ARG A O 1
ATOM 945 N N . ALA A 1 117 ? 24.595 8.521 -3.566 1.00 97.56 117 ALA A N 1
ATOM 946 C CA . ALA A 1 117 ? 25.060 7.423 -4.412 1.00 97.56 117 ALA A CA 1
ATOM 947 C C . ALA A 1 117 ? 24.421 7.453 -5.812 1.00 97.56 117 ALA A C 1
ATOM 949 O O . ALA A 1 117 ? 25.089 7.166 -6.803 1.00 97.56 117 ALA A O 1
ATOM 950 N N . LEU A 1 118 ? 23.137 7.815 -5.910 1.00 96.88 118 LEU A N 1
ATOM 951 C CA . LEU A 1 118 ? 22.460 7.977 -7.195 1.00 96.88 118 LEU A CA 1
ATOM 952 C C . LEU A 1 118 ? 23.039 9.152 -7.990 1.00 96.88 118 LEU A C 1
ATOM 954 O O . LEU A 1 118 ? 23.301 8.996 -9.177 1.00 96.88 118 LEU A O 1
ATOM 958 N N . GLU A 1 119 ? 23.265 10.299 -7.348 1.00 97.44 119 GLU A N 1
ATOM 959 C CA . GLU A 1 119 ? 23.886 11.473 -7.974 1.00 97.44 119 GLU A CA 1
ATOM 960 C C . GLU A 1 119 ? 25.289 11.155 -8.508 1.00 97.44 119 GLU A C 1
ATOM 962 O O . GLU A 1 119 ? 25.611 11.507 -9.642 1.00 97.44 119 GLU A O 1
ATOM 967 N N . GLU A 1 120 ? 26.101 10.429 -7.734 1.00 97.62 120 GLU A N 1
ATOM 968 C CA . GLU A 1 120 ? 27.422 9.974 -8.173 1.00 97.62 120 GLU A CA 1
ATOM 969 C C . GLU A 1 120 ? 27.326 9.030 -9.379 1.00 97.62 120 GLU A C 1
ATOM 971 O O . GLU A 1 120 ? 28.062 9.188 -10.353 1.00 97.62 120 GLU A O 1
ATOM 976 N N . ASN A 1 121 ? 26.388 8.081 -9.356 1.00 97.06 121 ASN A N 1
ATOM 977 C CA . ASN A 1 121 ? 26.192 7.137 -10.451 1.00 97.06 121 ASN A CA 1
ATOM 978 C C . ASN A 1 121 ? 25.715 7.842 -11.734 1.00 97.06 121 ASN A C 1
ATOM 980 O O . ASN A 1 121 ? 26.227 7.576 -12.819 1.00 97.06 121 ASN A O 1
ATOM 984 N N . VAL A 1 122 ? 24.801 8.812 -11.616 1.00 97.50 122 VAL A N 1
ATOM 985 C CA . VAL A 1 122 ? 24.378 9.657 -12.744 1.00 97.50 122 VAL A CA 1
ATOM 986 C C . VAL A 1 122 ? 25.568 10.426 -13.315 1.00 97.50 122 VAL A C 1
ATOM 988 O O . VAL A 1 122 ? 25.766 10.404 -14.525 1.00 97.50 122 VAL A O 1
ATOM 991 N N . ALA A 1 123 ? 26.404 11.039 -12.472 1.00 96.31 123 ALA A N 1
ATOM 992 C CA . ALA A 1 123 ? 27.598 11.742 -12.938 1.00 96.31 123 ALA A CA 1
ATOM 993 C C . ALA A 1 123 ? 28.582 10.805 -13.668 1.00 96.31 123 ALA A C 1
ATOM 995 O O . ALA A 1 123 ? 29.121 11.169 -14.714 1.00 96.31 123 ALA A O 1
ATOM 996 N N . GLN A 1 124 ? 28.784 9.586 -13.157 1.00 96.50 124 GLN A N 1
ATOM 997 C CA . GLN A 1 124 ? 29.612 8.567 -13.811 1.00 96.50 124 GLN A CA 1
ATOM 998 C C . GLN A 1 124 ? 29.027 8.123 -15.158 1.00 96.50 124 GLN A C 1
ATOM 1000 O O . GLN A 1 124 ? 29.772 7.968 -16.128 1.00 96.50 124 GLN A O 1
ATOM 1005 N N . HIS A 1 125 ? 27.707 7.938 -15.242 1.00 95.12 125 HIS A N 1
ATOM 1006 C CA . HIS A 1 125 ? 27.028 7.607 -16.492 1.00 95.12 125 HIS A CA 1
ATOM 1007 C C . HIS A 1 125 ? 27.157 8.724 -17.523 1.00 95.12 125 HIS A C 1
ATOM 1009 O O . HIS A 1 125 ? 27.566 8.436 -18.645 1.00 95.12 125 HIS A O 1
ATOM 1015 N N . SER A 1 126 ? 26.914 9.978 -17.141 1.00 95.56 126 SER A N 1
ATOM 1016 C CA . SER A 1 126 ? 27.080 11.123 -18.040 1.00 95.56 126 SER A CA 1
ATOM 1017 C C . SER A 1 126 ? 28.509 11.216 -18.574 1.00 95.56 126 SER A C 1
ATOM 1019 O O . SER A 1 126 ? 28.708 11.333 -19.780 1.00 95.56 126 SER A O 1
ATOM 1021 N N . ALA A 1 127 ? 29.518 11.064 -17.709 1.00 95.88 127 ALA A N 1
ATOM 1022 C CA . ALA A 1 127 ? 30.918 11.071 -18.135 1.00 95.88 127 ALA A CA 1
ATOM 1023 C C . ALA A 1 127 ? 31.240 9.925 -19.113 1.00 95.88 127 ALA A C 1
ATOM 1025 O O . ALA A 1 127 ? 31.985 10.102 -20.078 1.00 95.88 127 ALA A O 1
ATOM 1026 N N . ARG A 1 128 ? 30.661 8.738 -18.892 1.00 96.62 128 ARG A N 1
ATOM 1027 C CA . ARG A 1 128 ? 30.817 7.588 -19.792 1.00 96.62 128 ARG A CA 1
ATOM 1028 C C . ARG A 1 128 ? 30.123 7.810 -21.136 1.00 96.62 128 ARG A C 1
ATOM 1030 O O . ARG A 1 128 ? 30.663 7.407 -22.164 1.00 96.62 128 ARG A O 1
ATOM 1037 N N . GLU A 1 129 ? 28.937 8.406 -21.140 1.00 96.50 129 GLU A N 1
ATOM 1038 C CA . GLU A 1 129 ? 28.203 8.735 -22.364 1.00 96.50 129 GLU A CA 1
ATOM 1039 C C . GLU A 1 129 ? 28.950 9.779 -23.196 1.00 96.50 129 GLU A C 1
ATOM 1041 O O . GLU A 1 129 ? 29.108 9.591 -24.402 1.00 96.50 129 GLU A O 1
ATOM 1046 N N . GLU A 1 130 ? 29.494 10.818 -22.560 1.00 96.69 130 GLU A N 1
ATOM 1047 C CA . GLU A 1 130 ? 30.336 11.817 -23.224 1.00 96.69 130 GLU A CA 1
ATOM 1048 C C . GLU A 1 130 ? 31.594 11.190 -23.852 1.00 96.69 130 GLU A C 1
ATOM 1050 O O . GLU A 1 130 ? 31.913 11.485 -25.009 1.00 96.69 130 GLU A O 1
ATOM 1055 N N . ASP A 1 131 ? 32.274 10.267 -23.156 1.00 96.88 131 ASP A N 1
ATOM 1056 C CA . ASP A 1 131 ? 33.409 9.522 -23.726 1.00 96.88 131 ASP A CA 1
ATOM 1057 C C . ASP A 1 131 ? 32.991 8.725 -24.973 1.00 96.88 131 ASP A C 1
ATOM 1059 O O . ASP A 1 131 ? 33.637 8.816 -26.022 1.00 96.88 131 ASP A O 1
ATOM 1063 N N . ILE A 1 132 ? 31.875 7.992 -24.903 1.00 95.69 132 ILE A N 1
ATOM 1064 C CA . ILE A 1 132 ? 31.357 7.201 -26.030 1.00 95.69 132 ILE A CA 1
ATOM 1065 C C . ILE A 1 132 ? 31.016 8.101 -27.222 1.00 95.69 132 ILE A C 1
ATOM 1067 O O . ILE A 1 132 ? 31.415 7.790 -28.349 1.00 95.69 132 ILE A O 1
ATOM 1071 N N . LEU A 1 133 ? 30.325 9.219 -26.986 1.00 95.25 133 LEU A N 1
ATOM 1072 C CA . LEU A 1 133 ? 29.978 10.184 -28.027 1.00 95.25 133 LEU A CA 1
ATOM 1073 C C . LEU A 1 133 ? 31.233 10.756 -28.690 1.00 95.25 133 LEU A C 1
ATOM 1075 O O . LEU A 1 133 ? 31.320 10.767 -29.918 1.00 95.25 133 LEU A O 1
ATOM 1079 N N . SER A 1 134 ? 32.244 11.138 -27.906 1.00 95.00 134 SER A N 1
ATOM 1080 C CA . SER A 1 134 ? 33.505 11.667 -28.443 1.00 95.00 134 SER A CA 1
ATOM 1081 C C . SER A 1 134 ? 34.245 10.646 -29.324 1.00 95.00 134 SER A C 1
ATOM 1083 O O . SER A 1 134 ? 34.803 10.982 -30.378 1.00 95.00 134 SER A O 1
ATOM 1085 N N . ARG A 1 135 ? 34.209 9.363 -28.939 1.00 94.94 135 ARG A N 1
ATOM 1086 C CA . ARG A 1 135 ? 34.816 8.260 -29.694 1.00 94.94 135 ARG A CA 1
ATOM 1087 C C . ARG A 1 135 ? 34.064 7.982 -30.990 1.00 94.94 135 ARG A C 1
ATOM 1089 O O . ARG A 1 135 ? 34.709 7.836 -32.031 1.00 94.94 135 ARG A O 1
ATOM 1096 N N . LEU A 1 136 ? 32.733 7.940 -30.941 1.00 94.50 136 LEU A N 1
ATOM 1097 C CA . LEU A 1 136 ? 31.874 7.768 -32.116 1.00 94.50 136 LEU A CA 1
ATOM 1098 C C . LEU A 1 136 ? 32.036 8.926 -33.096 1.00 94.50 136 LEU A C 1
ATOM 1100 O O . LEU A 1 136 ? 32.204 8.696 -34.291 1.00 94.50 136 LEU A O 1
ATOM 1104 N N . GLU A 1 137 ? 32.071 10.163 -32.604 1.00 94.00 137 GLU A N 1
ATOM 1105 C CA . GLU A 1 137 ? 32.299 11.336 -33.443 1.00 94.00 137 GLU A CA 1
ATOM 1106 C C . GLU A 1 137 ? 33.672 11.265 -34.125 1.00 94.00 137 GLU A C 1
ATOM 1108 O O . GLU A 1 137 ? 33.802 11.502 -35.329 1.00 94.00 137 GLU A O 1
ATOM 1113 N N . THR A 1 138 ? 34.704 10.854 -33.385 1.00 93.25 138 THR A N 1
ATOM 1114 C CA . THR A 1 138 ? 36.047 10.658 -33.940 1.00 93.25 138 THR A CA 1
ATOM 1115 C C . THR A 1 138 ? 36.066 9.566 -35.014 1.00 93.25 138 THR A C 1
ATOM 1117 O O . THR A 1 138 ? 36.706 9.743 -36.054 1.00 93.25 138 THR A O 1
ATOM 1120 N N . GLN A 1 139 ? 35.374 8.444 -34.796 1.00 91.19 139 GLN A N 1
ATOM 1121 C CA . GLN A 1 139 ? 35.257 7.367 -35.784 1.00 91.19 139 GLN A CA 1
ATOM 1122 C C . GLN A 1 139 ? 34.477 7.811 -37.025 1.00 91.19 139 GLN A C 1
ATOM 1124 O O . GLN A 1 139 ? 34.956 7.599 -38.137 1.00 91.19 139 GLN A O 1
ATOM 1129 N N . SER A 1 140 ? 33.346 8.494 -36.847 1.00 89.38 140 SER A N 1
ATOM 1130 C CA . SER A 1 140 ? 32.533 9.045 -37.935 1.00 89.38 140 SER A CA 1
ATOM 1131 C C . SER A 1 140 ? 33.341 10.016 -38.800 1.00 89.38 140 SER A C 1
ATOM 1133 O O . SER A 1 140 ? 33.420 9.849 -40.016 1.00 89.38 140 SER A O 1
ATOM 1135 N N . ARG A 1 141 ? 34.084 10.953 -38.190 1.00 86.19 141 ARG A N 1
ATOM 1136 C CA . ARG A 1 141 ? 34.982 11.863 -38.927 1.00 86.19 141 ARG A CA 1
ATOM 1137 C C . ARG A 1 141 ? 36.051 11.119 -39.734 1.00 86.19 141 ARG A C 1
ATOM 1139 O O . ARG A 1 141 ? 36.400 11.558 -40.829 1.00 86.19 141 ARG A O 1
ATOM 1146 N N . ARG A 1 142 ? 36.594 10.009 -39.216 1.00 83.56 142 ARG A N 1
ATOM 1147 C CA . ARG A 1 142 ? 37.553 9.166 -39.957 1.00 83.56 142 ARG A CA 1
ATOM 1148 C C . ARG A 1 142 ? 36.882 8.438 -41.120 1.00 83.56 142 ARG A C 1
ATOM 1150 O O . ARG A 1 142 ? 37.463 8.385 -42.199 1.00 83.56 142 ARG A O 1
ATOM 1157 N N . PHE A 1 143 ? 35.676 7.918 -40.912 1.00 79.88 143 PHE A N 1
ATOM 1158 C CA . PHE A 1 143 ? 34.903 7.215 -41.933 1.00 79.88 143 PHE A CA 1
ATOM 1159 C C . PHE A 1 143 ? 34.490 8.144 -43.083 1.00 79.88 143 PHE A C 1
ATOM 1161 O O . PHE A 1 143 ? 34.729 7.825 -44.243 1.00 79.88 143 PHE A O 1
ATOM 1168 N N . VAL A 1 144 ? 33.979 9.340 -42.775 1.00 76.75 144 VAL A N 1
ATOM 1169 C CA . VAL A 1 144 ? 33.621 10.365 -43.774 1.00 76.75 144 VAL A CA 1
ATOM 1170 C C . VAL A 1 144 ? 34.844 10.822 -44.578 1.00 76.75 144 VAL A C 1
ATOM 1172 O O . VAL A 1 144 ? 34.772 10.995 -45.791 1.00 76.75 144 VAL A O 1
ATOM 1175 N N . ARG A 1 145 ? 36.010 10.974 -43.935 1.00 70.00 145 ARG A N 1
ATOM 1176 C CA . ARG A 1 145 ? 37.256 11.293 -44.655 1.00 70.00 145 ARG A CA 1
ATOM 1177 C C . ARG A 1 145 ? 37.713 10.178 -45.593 1.00 70.00 145 ARG A C 1
ATOM 1179 O O . ARG A 1 145 ? 38.239 10.491 -46.653 1.00 70.00 145 ARG A O 1
ATOM 1186 N N . ARG A 1 146 ? 37.539 8.912 -45.200 1.00 66.81 146 ARG A N 1
ATOM 1187 C CA . ARG A 1 146 ? 37.887 7.754 -46.035 1.00 66.81 146 ARG A CA 1
ATOM 1188 C C . ARG A 1 146 ? 36.932 7.624 -47.225 1.00 66.81 146 ARG A C 1
ATOM 1190 O O . ARG A 1 146 ? 37.387 7.503 -48.351 1.00 66.81 146 ARG A O 1
ATOM 1197 N N . THR A 1 147 ? 35.629 7.749 -46.993 1.00 59.47 147 THR A N 1
ATOM 1198 C CA . THR A 1 147 ? 34.604 7.641 -48.047 1.00 59.47 147 THR A CA 1
ATOM 1199 C C . THR A 1 147 ? 34.667 8.783 -49.066 1.00 59.47 147 THR A C 1
ATOM 1201 O O . THR A 1 147 ? 34.503 8.534 -50.252 1.00 59.47 147 THR A O 1
ATOM 1204 N N . HIS A 1 148 ? 35.016 10.015 -48.677 1.00 54.00 148 HIS A N 1
ATOM 1205 C CA . HIS A 1 148 ? 35.235 11.099 -49.651 1.00 54.00 148 HIS A CA 1
ATOM 1206 C C . HIS A 1 148 ? 36.463 10.914 -50.566 1.00 54.00 148 HIS A C 1
ATOM 1208 O O . HIS A 1 148 ? 36.603 11.668 -51.526 1.00 54.00 148 HIS A O 1
ATOM 1214 N N . GLN A 1 149 ? 37.346 9.947 -50.294 1.00 49.44 149 GLN A N 1
ATOM 1215 C CA . GLN A 1 149 ? 38.498 9.632 -51.147 1.00 49.44 149 GLN A CA 1
ATOM 1216 C C . GLN A 1 149 ? 38.241 8.501 -52.157 1.00 49.44 149 GLN A C 1
ATOM 1218 O O . GLN A 1 149 ? 39.054 8.346 -53.062 1.00 49.44 149 GLN A O 1
ATOM 1223 N N . GLU A 1 150 ? 37.151 7.735 -52.036 1.00 44.78 150 GLU A N 1
ATOM 1224 C CA . GLU A 1 150 ? 37.034 6.421 -52.700 1.00 44.78 150 GLU A CA 1
ATOM 1225 C C . GLU A 1 150 ? 35.843 6.244 -53.666 1.00 44.78 150 GLU A C 1
ATOM 1227 O O . GLU A 1 150 ? 35.647 5.136 -54.145 1.00 44.78 150 GLU A O 1
ATOM 1232 N N . TYR A 1 151 ? 35.087 7.285 -54.042 1.00 43.84 151 TYR A N 1
ATOM 1233 C CA . TYR A 1 151 ? 33.964 7.120 -54.989 1.00 43.84 151 TYR A CA 1
ATOM 1234 C C . TYR A 1 151 ? 34.152 7.868 -56.325 1.00 43.84 151 TYR A C 1
ATOM 1236 O O . TYR A 1 151 ? 33.569 8.930 -56.547 1.00 43.84 151 TYR A O 1
ATOM 1244 N N . GLU A 1 152 ? 34.922 7.270 -57.246 1.00 43.94 152 GLU A N 1
ATOM 1245 C CA . GLU A 1 152 ? 34.487 7.156 -58.649 1.00 43.94 152 GLU A CA 1
ATOM 1246 C C . GLU A 1 152 ? 33.496 5.979 -58.692 1.00 43.94 152 GLU A C 1
ATOM 1248 O O . GLU A 1 152 ? 33.838 4.869 -58.295 1.00 43.94 152 GLU A O 1
ATOM 1253 N N . LEU A 1 153 ? 32.239 6.249 -59.058 1.00 53.81 153 LEU A N 1
ATOM 1254 C CA . LEU A 1 153 ? 31.142 5.279 -58.987 1.00 53.81 153 LEU A CA 1
ATOM 1255 C C . LEU A 1 153 ? 31.310 4.135 -60.003 1.00 53.81 153 LEU A C 1
ATOM 1257 O O . LEU A 1 153 ? 31.215 4.362 -61.209 1.00 53.81 153 LEU A O 1
ATOM 1261 N N . GLU A 1 154 ? 31.427 2.908 -59.495 1.00 45.28 154 GLU A N 1
ATOM 1262 C CA . GLU A 1 154 ? 31.102 1.664 -60.202 1.00 45.28 154 GLU A CA 1
ATOM 1263 C C . GLU A 1 154 ? 29.790 1.058 -59.660 1.00 45.28 154 GLU A C 1
ATOM 1265 O O . GLU A 1 154 ? 29.318 1.416 -58.585 1.00 45.28 154 GLU A O 1
ATOM 1270 N N . ASN A 1 155 ? 29.172 0.213 -60.489 1.00 47.41 155 ASN A N 1
ATOM 1271 C CA . ASN A 1 155 ? 27.749 -0.149 -60.544 1.00 47.41 155 ASN A CA 1
ATOM 1272 C C . ASN A 1 155 ? 27.048 -0.640 -59.249 1.00 47.41 155 ASN A C 1
ATOM 1274 O O . ASN A 1 155 ? 27.685 -1.233 -58.383 1.00 47.41 155 ASN A O 1
ATOM 1278 N N . PRO A 1 156 ? 25.701 -0.504 -59.176 1.00 54.81 156 PRO A N 1
ATOM 1279 C CA . PRO A 1 156 ? 24.884 -0.740 -57.988 1.00 54.81 156 PRO A CA 1
ATOM 1280 C C . PRO A 1 156 ? 24.166 -2.100 -58.049 1.00 54.81 156 PRO A C 1
ATOM 1282 O O . PRO A 1 156 ? 22.973 -2.162 -58.346 1.00 54.81 156 PRO A O 1
ATOM 1285 N N . GLU A 1 157 ? 24.880 -3.197 -57.808 1.00 50.69 157 GLU A N 1
ATOM 1286 C CA . GLU A 1 157 ? 24.240 -4.523 -57.679 1.00 50.69 157 GLU A CA 1
ATOM 1287 C C . GLU A 1 157 ? 24.391 -5.151 -56.282 1.00 50.69 157 GLU A C 1
ATOM 1289 O O . GLU A 1 157 ? 23.614 -6.040 -55.953 1.00 50.69 157 GLU A O 1
ATOM 1294 N N . ASP A 1 158 ? 25.257 -4.607 -55.420 1.00 54.66 158 ASP A N 1
ATOM 1295 C CA . ASP A 1 158 ? 25.471 -5.055 -54.031 1.00 54.66 158 ASP A CA 1
ATOM 1296 C C . ASP A 1 158 ? 25.305 -3.882 -53.042 1.00 54.66 158 ASP A C 1
ATOM 1298 O O . ASP A 1 158 ? 26.186 -3.573 -52.236 1.00 54.66 158 ASP A O 1
ATOM 1302 N N . ASP A 1 159 ? 24.198 -3.144 -53.157 1.00 60.75 159 ASP A N 1
ATOM 1303 C CA . ASP A 1 159 ? 23.967 -1.948 -52.344 1.00 60.75 159 ASP A CA 1
ATOM 1304 C C . ASP A 1 159 ? 23.375 -2.344 -50.976 1.00 60.75 159 ASP A C 1
ATOM 1306 O O . ASP A 1 159 ? 22.171 -2.549 -50.825 1.00 60.75 159 ASP A O 1
ATOM 1310 N N . GLU A 1 160 ? 24.238 -2.454 -49.961 1.00 59.53 160 GLU A N 1
ATOM 1311 C CA . GLU A 1 160 ? 23.913 -2.813 -48.565 1.00 59.53 160 GLU A CA 1
ATOM 1312 C C . GLU A 1 160 ? 22.782 -1.942 -47.974 1.00 59.53 160 GLU A C 1
ATOM 1314 O O . GLU A 1 160 ? 22.015 -2.369 -47.110 1.00 59.53 160 GLU A O 1
ATOM 1319 N N . LEU A 1 161 ? 22.615 -0.715 -48.481 1.00 67.19 161 LEU A N 1
ATOM 1320 C CA . LEU A 1 161 ? 21.507 0.172 -48.118 1.00 67.19 161 LEU A CA 1
ATOM 1321 C C . LEU A 1 161 ? 20.142 -0.342 -48.602 1.00 67.19 161 LEU A C 1
ATOM 1323 O O . LEU A 1 161 ? 19.142 -0.154 -47.906 1.00 67.19 161 LEU A O 1
ATOM 1327 N N . LEU A 1 162 ? 20.089 -1.002 -49.761 1.00 66.81 162 LEU A N 1
ATOM 1328 C CA . LEU A 1 162 ? 18.880 -1.645 -50.277 1.00 66.81 162 LEU A CA 1
ATOM 1329 C C . LEU A 1 162 ? 18.492 -2.855 -49.413 1.00 66.81 162 LEU A C 1
ATOM 1331 O O . LEU A 1 162 ? 17.308 -3.058 -49.131 1.00 66.81 162 LEU A O 1
ATOM 1335 N N . ASP A 1 163 ? 19.483 -3.602 -48.925 1.00 73.50 163 ASP A N 1
ATOM 1336 C CA . ASP A 1 163 ? 19.279 -4.722 -48.000 1.00 73.50 163 ASP A CA 1
ATOM 1337 C C . ASP A 1 163 ? 18.769 -4.245 -46.634 1.00 73.50 163 ASP A C 1
ATOM 1339 O O . ASP A 1 163 ? 17.834 -4.824 -46.076 1.00 73.50 163 ASP A O 1
ATOM 1343 N N . VAL A 1 164 ? 19.310 -3.140 -46.111 1.00 75.62 164 VAL A N 1
ATOM 1344 C CA . VAL A 1 164 ? 18.844 -2.538 -44.850 1.00 75.62 164 VAL A CA 1
ATOM 1345 C C . VAL A 1 164 ? 17.412 -2.009 -44.972 1.00 75.62 164 VAL A C 1
ATOM 1347 O O . VAL A 1 164 ? 16.615 -2.183 -44.047 1.00 75.62 164 VAL A O 1
ATOM 1350 N N . LEU A 1 165 ? 17.049 -1.396 -46.102 1.00 77.06 165 LEU A N 1
ATOM 1351 C CA . LEU A 1 165 ? 15.671 -0.962 -46.353 1.00 77.06 165 LEU A CA 1
ATOM 1352 C C . LEU A 1 165 ? 14.713 -2.152 -46.479 1.00 77.06 165 LEU A C 1
ATOM 1354 O O . LEU A 1 165 ? 13.618 -2.109 -45.918 1.00 77.06 165 LEU A O 1
ATOM 1358 N N . SER A 1 166 ? 15.149 -3.230 -47.132 1.00 75.94 166 SER A N 1
ATOM 1359 C CA . SER A 1 166 ? 14.376 -4.470 -47.248 1.00 75.94 166 SER A CA 1
ATOM 1360 C C . SER A 1 166 ? 14.149 -5.122 -45.878 1.00 75.94 166 SER A C 1
ATOM 1362 O O . SER A 1 166 ? 13.030 -5.513 -45.549 1.00 75.94 166 SER A O 1
ATOM 1364 N N . LEU A 1 167 ? 15.178 -5.169 -45.024 1.00 77.44 167 LEU A N 1
ATOM 1365 C CA . LEU A 1 167 ? 15.064 -5.640 -43.638 1.00 77.44 167 LEU A CA 1
ATOM 1366 C C . LEU A 1 167 ? 14.115 -4.770 -42.805 1.00 77.44 167 LEU A C 1
ATOM 1368 O O . LEU A 1 167 ? 13.317 -5.293 -42.025 1.00 77.44 167 LEU A O 1
ATOM 1372 N N . LEU A 1 168 ? 14.167 -3.447 -42.975 1.00 82.75 168 LEU A N 1
ATOM 1373 C CA . LEU A 1 168 ? 13.266 -2.528 -42.282 1.00 82.75 168 LEU A CA 1
ATOM 1374 C C . LEU A 1 168 ? 11.807 -2.728 -42.713 1.00 82.75 168 LEU A C 1
ATOM 1376 O O . LEU A 1 168 ? 10.904 -2.659 -41.879 1.00 82.75 168 LEU A O 1
ATOM 1380 N N . GLU A 1 169 ? 11.564 -2.995 -43.995 1.00 86.75 169 GLU A N 1
ATOM 1381 C CA . GLU A 1 169 ? 10.229 -3.287 -44.514 1.00 86.75 169 GLU A CA 1
ATOM 1382 C C . GLU A 1 169 ? 9.683 -4.608 -43.955 1.00 86.75 169 GLU A C 1
ATOM 1384 O O . GLU A 1 169 ? 8.544 -4.645 -43.477 1.00 86.75 169 GLU A O 1
ATOM 1389 N N . ILE A 1 170 ? 10.517 -5.654 -43.906 1.00 82.00 170 ILE A N 1
ATOM 1390 C CA . ILE A 1 170 ? 10.172 -6.944 -43.291 1.00 82.00 170 ILE A CA 1
ATOM 1391 C C . ILE A 1 170 ? 9.794 -6.740 -41.820 1.00 82.00 170 ILE A C 1
ATOM 1393 O O . ILE A 1 170 ? 8.672 -7.064 -41.425 1.00 82.00 170 ILE A O 1
ATOM 1397 N N . HIS A 1 171 ? 10.651 -6.104 -41.019 1.00 81.56 171 HIS A N 1
ATOM 1398 C CA . HIS A 1 171 ? 10.346 -5.857 -39.607 1.00 81.56 171 HIS A CA 1
ATOM 1399 C C . HIS A 1 171 ? 9.149 -4.917 -39.404 1.00 81.56 171 HIS A C 1
ATOM 1401 O O . HIS A 1 171 ? 8.392 -5.066 -38.444 1.00 81.56 171 HIS A O 1
ATOM 1407 N N . GLY A 1 172 ? 8.920 -3.980 -40.325 1.00 84.88 172 GLY A N 1
ATOM 1408 C CA . GLY A 1 172 ? 7.728 -3.138 -40.328 1.00 84.88 172 GLY A CA 1
ATOM 1409 C C . GLY A 1 172 ? 6.442 -3.942 -40.536 1.00 84.88 172 GLY A C 1
ATOM 1410 O O . GLY A 1 172 ? 5.433 -3.665 -39.885 1.00 84.88 172 GLY A O 1
ATOM 1411 N N . THR A 1 173 ? 6.464 -4.953 -41.407 1.00 87.06 173 THR A N 1
ATOM 1412 C CA . THR A 1 173 ? 5.316 -5.855 -41.600 1.00 87.06 173 THR A CA 1
ATOM 1413 C C . THR A 1 173 ? 5.095 -6.787 -40.412 1.00 87.06 173 THR A C 1
ATOM 1415 O O . THR A 1 173 ? 3.958 -6.928 -39.968 1.00 87.06 173 THR A O 1
ATOM 1418 N N . GLU A 1 174 ? 6.159 -7.338 -39.824 1.00 83.00 174 GLU A N 1
ATOM 1419 C CA . GLU A 1 174 ? 6.074 -8.137 -38.594 1.00 83.00 174 GLU A CA 1
ATOM 1420 C C . GLU A 1 174 ? 5.478 -7.335 -37.431 1.00 83.00 174 GLU A C 1
ATOM 1422 O O . GLU A 1 174 ? 4.596 -7.826 -36.727 1.00 83.00 174 GLU A O 1
ATOM 1427 N N . ALA A 1 175 ? 5.896 -6.076 -37.260 1.00 79.88 175 ALA A N 1
ATOM 1428 C CA . ALA A 1 175 ? 5.359 -5.200 -36.224 1.00 79.88 175 ALA A CA 1
ATOM 1429 C C . ALA A 1 175 ? 3.860 -4.915 -36.416 1.00 79.88 175 ALA A C 1
ATOM 1431 O O . ALA A 1 175 ? 3.110 -4.917 -35.440 1.00 79.88 175 ALA A O 1
ATOM 1432 N N . ARG A 1 176 ? 3.404 -4.703 -37.660 1.00 85.62 176 ARG A N 1
ATOM 1433 C CA . ARG A 1 176 ? 1.972 -4.517 -37.966 1.00 85.62 176 ARG A CA 1
ATOM 1434 C C . ARG A 1 176 ? 1.169 -5.778 -37.658 1.00 85.62 176 ARG A C 1
ATOM 1436 O O . ARG A 1 176 ? 0.178 -5.687 -36.945 1.00 85.62 176 ARG A O 1
ATOM 1443 N N . ASN A 1 177 ? 1.649 -6.942 -38.092 1.00 86.00 177 ASN A N 1
ATOM 1444 C CA . ASN A 1 177 ? 0.993 -8.218 -37.802 1.00 86.00 177 ASN A CA 1
ATOM 1445 C C . ASN A 1 177 ? 0.903 -8.473 -36.289 1.00 86.00 177 ASN A C 1
ATOM 1447 O O . ASN A 1 177 ? -0.141 -8.884 -35.791 1.00 86.00 177 ASN A O 1
ATOM 1451 N N . GLY A 1 178 ? 1.968 -8.171 -35.540 1.00 80.12 178 GLY A N 1
ATOM 1452 C CA . GLY A 1 178 ? 1.967 -8.293 -34.082 1.00 80.12 178 GLY A CA 1
ATOM 1453 C C . GLY A 1 178 ? 0.963 -7.360 -33.394 1.00 80.12 178 GLY A C 1
ATOM 1454 O O . GLY A 1 178 ? 0.342 -7.750 -32.405 1.00 80.12 178 GLY A O 1
ATOM 1455 N N . LEU A 1 179 ? 0.766 -6.146 -33.918 1.00 79.56 179 LEU A N 1
ATOM 1456 C CA . LEU A 1 179 ? -0.256 -5.222 -33.419 1.00 79.56 179 LEU A CA 1
ATOM 1457 C C . LEU A 1 179 ? -1.673 -5.719 -33.724 1.00 79.56 179 LEU A C 1
ATOM 1459 O O . LEU A 1 179 ? -2.513 -5.691 -32.825 1.00 79.56 179 LEU A O 1
ATOM 1463 N N . ASP A 1 180 ? -1.917 -6.241 -34.926 1.00 82.62 180 ASP A N 1
ATOM 1464 C CA . ASP A 1 180 ? -3.214 -6.813 -35.309 1.00 82.62 180 ASP A CA 1
ATOM 1465 C C . ASP A 1 180 ? -3.561 -8.044 -34.448 1.00 82.62 180 ASP A C 1
ATOM 1467 O O . ASP A 1 180 ? -4.689 -8.201 -33.967 1.00 82.62 180 ASP A O 1
ATOM 1471 N N . GLU A 1 181 ? -2.580 -8.912 -34.178 1.00 84.69 181 GLU A N 1
ATOM 1472 C CA . GLU A 1 181 ? -2.741 -10.060 -33.280 1.00 84.69 181 GLU A CA 1
ATOM 1473 C C . GLU A 1 181 ? -3.010 -9.629 -31.831 1.00 84.69 181 GLU A C 1
ATOM 1475 O O . GLU A 1 181 ? -3.878 -10.203 -31.159 1.00 84.69 181 GLU A O 1
ATOM 1480 N N 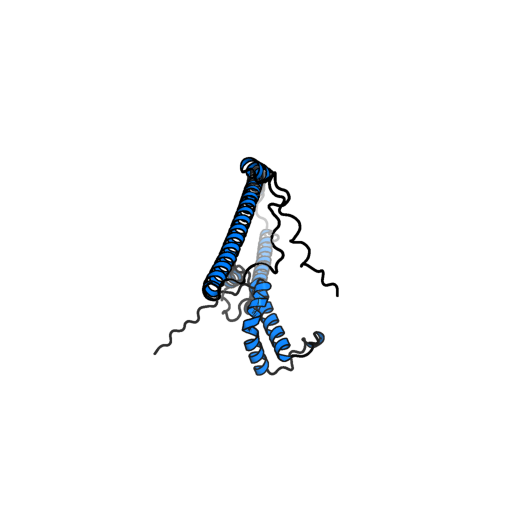. ALA A 1 182 ? -2.306 -8.602 -31.347 1.00 73.50 182 ALA A N 1
ATOM 1481 C CA . ALA A 1 182 ? -2.525 -8.039 -30.020 1.00 73.50 182 ALA A CA 1
ATOM 1482 C C . ALA A 1 182 ? -3.922 -7.414 -29.898 1.00 73.50 182 ALA A C 1
ATOM 1484 O O . ALA A 1 182 ? -4.611 -7.644 -28.901 1.00 73.50 182 ALA A O 1
ATOM 1485 N N . GLU A 1 183 ? -4.376 -6.675 -30.912 1.00 80.88 183 GLU A N 1
ATOM 1486 C CA . GLU A 1 183 ? -5.726 -6.117 -30.969 1.00 80.88 183 GLU A CA 1
ATOM 1487 C C . GLU A 1 183 ? -6.781 -7.225 -30.935 1.00 80.88 183 GLU A C 1
ATOM 1489 O O . GLU A 1 183 ? -7.710 -7.169 -30.124 1.00 80.88 183 GLU A O 1
ATOM 1494 N N . ALA A 1 184 ? -6.617 -8.279 -31.738 1.00 81.50 184 ALA A N 1
ATOM 1495 C CA . ALA A 1 184 ? -7.520 -9.426 -31.741 1.00 81.50 184 ALA A CA 1
ATOM 1496 C C . ALA A 1 184 ? -7.543 -10.151 -30.382 1.00 81.50 184 ALA A C 1
ATOM 1498 O O . ALA A 1 184 ? -8.611 -10.542 -29.896 1.00 81.50 184 ALA A O 1
ATOM 1499 N N . GLY A 1 185 ? -6.382 -10.311 -29.741 1.00 75.75 185 GLY A N 1
ATOM 1500 C CA . GLY A 1 185 ? -6.255 -10.898 -28.408 1.00 75.75 185 GLY A CA 1
ATOM 1501 C C . GLY A 1 185 ? -6.974 -10.076 -27.336 1.00 75.75 185 GLY A C 1
ATOM 1502 O O . GLY A 1 185 ? -7.802 -10.609 -26.594 1.00 75.75 185 GLY A O 1
ATOM 1503 N N . LEU A 1 186 ? -6.719 -8.768 -27.290 1.00 76.00 186 LEU A N 1
ATOM 1504 C CA . LEU A 1 186 ? -7.360 -7.854 -26.343 1.00 76.00 186 LEU A CA 1
ATOM 1505 C C . LEU A 1 186 ? -8.868 -7.744 -26.586 1.00 76.00 186 LEU A C 1
ATOM 1507 O O . LEU A 1 186 ? -9.633 -7.754 -25.626 1.00 76.00 186 LEU A O 1
ATOM 1511 N N . SER A 1 187 ? -9.308 -7.730 -27.845 1.00 80.31 187 SER A N 1
ATOM 1512 C CA . SER A 1 187 ? -10.728 -7.731 -28.221 1.00 80.31 187 SER A CA 1
ATOM 1513 C C . SER A 1 187 ? -11.457 -8.961 -27.687 1.00 80.31 187 SER A C 1
ATOM 1515 O O . SER A 1 187 ? -12.553 -8.853 -27.142 1.00 80.31 187 SER A O 1
ATOM 1517 N N . ARG A 1 188 ? -10.836 -10.146 -27.780 1.00 82.31 188 ARG A N 1
ATOM 1518 C CA . ARG A 1 188 ? -11.399 -11.385 -27.219 1.00 82.31 188 ARG A CA 1
ATOM 1519 C C . ARG A 1 188 ? -11.489 -11.337 -25.700 1.00 82.31 188 ARG A C 1
ATOM 1521 O O . ARG A 1 188 ? -12.438 -11.871 -25.135 1.00 82.31 188 ARG A O 1
ATOM 1528 N N . LEU A 1 189 ? -10.513 -10.716 -25.042 1.00 73.94 189 LEU A N 1
ATOM 1529 C CA . LEU A 1 189 ? -10.468 -10.602 -23.585 1.00 73.94 189 LEU A CA 1
ATOM 1530 C C . LEU A 1 189 ? -11.391 -9.499 -23.048 1.00 73.94 189 LEU A C 1
ATOM 1532 O O . LEU A 1 189 ? -11.881 -9.611 -21.925 1.00 73.94 189 LEU A O 1
ATOM 1536 N N . PHE A 1 190 ? -11.678 -8.463 -23.836 1.00 80.94 190 PHE A N 1
ATOM 1537 C CA . PHE A 1 190 ? -12.416 -7.278 -23.403 1.00 80.94 190 PHE A CA 1
ATOM 1538 C C . PHE A 1 190 ? -13.781 -7.582 -22.751 1.00 80.94 190 PHE A C 1
ATOM 1540 O O . PHE A 1 190 ? -14.012 -7.089 -21.644 1.00 80.94 190 PHE A O 1
ATOM 1547 N N . PRO A 1 191 ? -14.656 -8.444 -23.311 1.00 79.75 191 PRO A N 1
ATOM 1548 C CA . PRO A 1 191 ? -15.943 -8.769 -22.692 1.00 79.75 191 PRO A CA 1
ATOM 1549 C C . PRO A 1 191 ? -15.825 -9.430 -21.314 1.00 79.75 191 PRO A C 1
ATOM 1551 O O . PRO A 1 191 ? -16.742 -9.303 -20.503 1.00 79.75 191 PRO A O 1
ATOM 1554 N N . TYR A 1 192 ? -14.713 -10.124 -21.046 1.00 70.06 192 TYR A N 1
ATOM 1555 C CA . TYR A 1 192 ? -14.473 -10.800 -19.771 1.00 70.06 192 TYR A CA 1
ATOM 1556 C C . TYR A 1 192 ? -14.084 -9.822 -18.664 1.00 70.06 192 TYR A C 1
ATOM 1558 O O . TYR A 1 192 ? -14.473 -10.018 -17.517 1.00 70.06 192 TYR A O 1
ATOM 1566 N N . PHE A 1 193 ? -13.342 -8.763 -18.992 1.00 67.56 193 PHE A N 1
ATOM 1567 C CA . PHE A 1 193 ? -12.950 -7.735 -18.023 1.00 67.56 193 PHE A CA 1
ATOM 1568 C C . PHE A 1 193 ? -13.987 -6.609 -17.909 1.00 67.56 193 PHE A C 1
ATOM 1570 O O . PHE A 1 193 ? -14.141 -6.020 -16.841 1.00 67.56 193 PHE A O 1
ATOM 1577 N N . PHE A 1 194 ? -14.745 -6.339 -18.975 1.00 71.81 194 PHE A N 1
ATOM 1578 C CA . PHE A 1 194 ? -15.684 -5.222 -19.059 1.00 71.81 194 PHE A CA 1
ATOM 1579 C C . PHE A 1 194 ? -17.083 -5.672 -19.482 1.00 71.81 194 PHE A C 1
ATOM 1581 O O . PHE A 1 194 ? -17.577 -5.366 -20.569 1.00 71.81 194 PHE A O 1
ATOM 1588 N N . HIS A 1 195 ? -17.769 -6.372 -18.579 1.00 68.44 195 HIS A N 1
ATOM 1589 C CA . HIS A 1 195 ? -19.141 -6.811 -18.808 1.00 68.44 195 HIS A CA 1
ATOM 1590 C C . HIS A 1 195 ? -20.058 -5.620 -19.136 1.00 68.44 195 HIS A C 1
ATOM 1592 O O . HIS A 1 195 ? -20.213 -4.699 -18.332 1.00 68.44 195 HIS A O 1
ATOM 1598 N N . LYS A 1 196 ? -20.733 -5.685 -20.292 1.00 74.06 196 LYS A N 1
ATOM 1599 C CA . LYS A 1 196 ? -21.719 -4.694 -20.773 1.00 74.06 196 LYS A CA 1
ATOM 1600 C C . LYS A 1 196 ? -21.157 -3.319 -21.161 1.00 74.06 196 LYS A C 1
ATOM 1602 O O . LYS A 1 196 ? -21.950 -2.391 -21.313 1.00 74.06 196 LYS A O 1
ATOM 1607 N N . LYS A 1 197 ? -19.841 -3.164 -21.321 1.00 78.44 197 LYS A N 1
ATOM 1608 C CA . LYS A 1 197 ? -19.277 -1.971 -21.972 1.00 78.44 197 LYS A CA 1
ATOM 1609 C C . LYS A 1 197 ? -19.094 -2.234 -23.464 1.00 78.44 197 LYS A C 1
ATOM 1611 O O . LYS A 1 197 ? -18.791 -3.357 -23.859 1.00 78.44 197 LYS A O 1
ATOM 1616 N N . GLU A 1 198 ? -19.293 -1.200 -24.273 1.00 81.81 198 GLU A N 1
ATOM 1617 C CA . GLU A 1 198 ? -18.950 -1.250 -25.693 1.00 81.81 198 GLU A CA 1
ATOM 1618 C C . GLU A 1 198 ? -17.429 -1.270 -25.854 1.00 81.81 198 GLU A C 1
ATOM 1620 O O . GLU A 1 198 ? -16.701 -0.627 -25.091 1.00 81.81 198 GLU A O 1
ATOM 1625 N N . GLN A 1 199 ? -16.958 -2.061 -26.816 1.00 81.69 199 GLN A N 1
ATOM 1626 C CA . GLN A 1 199 ? -15.540 -2.159 -27.126 1.00 81.69 199 GLN A CA 1
ATOM 1627 C C . GLN A 1 199 ? -15.072 -0.863 -27.812 1.00 81.69 199 GLN A C 1
ATOM 1629 O O . GLN A 1 199 ? -15.744 -0.409 -28.740 1.00 81.69 199 GLN A O 1
ATOM 1634 N N . PRO A 1 200 ? -13.937 -0.272 -27.393 1.00 84.19 200 PRO A N 1
ATOM 1635 C CA . PRO A 1 200 ? -13.362 0.887 -28.066 1.00 84.19 200 PRO A CA 1
ATOM 1636 C C . PRO A 1 200 ? -13.015 0.593 -29.527 1.00 84.19 200 PRO A C 1
ATOM 1638 O O . PRO A 1 200 ? -12.632 -0.528 -29.863 1.00 84.19 200 PRO A O 1
ATOM 1641 N N . ALA A 1 201 ? -13.120 1.609 -30.384 1.00 81.31 201 ALA A N 1
ATOM 1642 C CA . ALA A 1 201 ? -12.904 1.472 -31.825 1.00 81.31 201 ALA A CA 1
ATOM 1643 C C . ALA A 1 201 ? -11.421 1.517 -32.230 1.00 81.31 201 ALA A C 1
ATOM 1645 O O . ALA A 1 201 ? -11.099 1.231 -33.379 1.00 81.31 201 ALA A O 1
ATOM 1646 N N . THR A 1 202 ? -10.527 1.909 -31.316 1.00 83.56 202 THR A N 1
ATOM 1647 C CA . THR A 1 202 ? -9.090 2.024 -31.586 1.00 83.56 202 THR A CA 1
ATOM 1648 C C . THR A 1 202 ? -8.257 1.212 -30.597 1.00 83.56 202 THR A C 1
ATOM 1650 O O . THR A 1 202 ? -8.567 1.135 -29.404 1.00 83.56 202 THR A O 1
ATOM 1653 N N . PHE A 1 203 ? -7.136 0.665 -31.076 1.00 78.06 203 PHE A N 1
ATOM 1654 C CA . PHE A 1 203 ? -6.185 -0.087 -30.251 1.00 78.06 203 PHE A CA 1
ATOM 1655 C C . PHE A 1 203 ? -5.661 0.717 -29.047 1.00 78.06 203 PHE A C 1
ATOM 1657 O O . PHE A 1 203 ? -5.503 0.173 -27.956 1.00 78.06 203 PHE A O 1
ATOM 1664 N N . ILE A 1 204 ? -5.432 2.025 -29.213 1.00 77.38 204 ILE A N 1
ATOM 1665 C CA . ILE A 1 204 ? -4.924 2.898 -28.142 1.00 77.38 204 ILE A CA 1
ATOM 1666 C C . ILE A 1 204 ? -5.946 3.009 -27.007 1.00 77.38 204 ILE A C 1
ATOM 1668 O O . ILE A 1 204 ? -5.587 2.857 -25.839 1.00 77.38 204 ILE A O 1
ATOM 1672 N N . GLU A 1 205 ? -7.218 3.237 -27.331 1.00 79.50 205 GLU A N 1
ATOM 1673 C CA . GLU A 1 205 ? -8.289 3.309 -26.334 1.00 79.50 205 GLU A CA 1
ATOM 1674 C C . GLU A 1 205 ? -8.514 1.947 -25.666 1.00 79.50 205 GLU A C 1
ATOM 1676 O O . GLU A 1 205 ? -8.708 1.879 -24.450 1.00 79.50 205 GLU A O 1
ATOM 1681 N N . LEU A 1 206 ? -8.420 0.853 -26.432 1.00 77.69 206 LEU A N 1
ATOM 1682 C CA . LEU A 1 206 ? -8.489 -0.508 -25.904 1.00 77.69 206 LEU A CA 1
ATOM 1683 C C . LEU A 1 206 ? -7.369 -0.761 -24.884 1.00 77.69 206 LEU A C 1
ATOM 1685 O O . LEU A 1 206 ? -7.644 -1.201 -23.769 1.00 77.69 206 LEU A O 1
ATOM 1689 N N . ALA A 1 207 ? -6.124 -0.412 -25.215 1.00 72.31 207 ALA A N 1
ATOM 1690 C CA . ALA A 1 207 ? -4.974 -0.554 -24.325 1.00 72.31 207 ALA A CA 1
ATOM 1691 C C . ALA A 1 207 ? -5.078 0.340 -23.075 1.00 72.31 207 ALA A C 1
ATOM 1693 O O . ALA A 1 207 ? -4.756 -0.095 -21.968 1.00 72.31 207 ALA A O 1
ATOM 1694 N N . GLN A 1 208 ? -5.573 1.573 -23.215 1.00 78.69 208 GLN A N 1
ATOM 1695 C CA . GLN A 1 208 ? -5.816 2.472 -22.082 1.00 78.69 208 GLN A CA 1
ATOM 1696 C C . GLN A 1 208 ? -6.860 1.916 -21.109 1.00 78.69 208 GLN A C 1
ATOM 1698 O O . GLN A 1 208 ? -6.707 2.098 -19.900 1.00 78.69 208 GLN A O 1
ATOM 1703 N N . CYS A 1 209 ? -7.875 1.198 -21.603 1.00 73.31 209 CYS A N 1
ATOM 1704 C CA . CYS A 1 209 ? -8.849 0.535 -20.738 1.00 73.31 209 CYS A CA 1
ATOM 1705 C C . CYS A 1 209 ? -8.171 -0.490 -19.814 1.00 73.31 209 CYS A C 1
ATOM 1707 O O . CYS A 1 209 ? -8.485 -0.530 -18.628 1.00 73.31 209 CYS A O 1
ATOM 1709 N N . PHE A 1 210 ? -7.209 -1.270 -20.320 1.00 67.50 210 PHE A N 1
ATOM 1710 C CA . PHE A 1 210 ? -6.461 -2.251 -19.520 1.00 67.50 210 PHE A CA 1
ATOM 1711 C C . PHE A 1 210 ? -5.386 -1.632 -18.609 1.00 67.50 210 PHE A C 1
ATOM 1713 O O . PHE A 1 210 ? -5.041 -2.232 -17.595 1.00 67.50 210 PHE A O 1
ATOM 1720 N N . ASN A 1 211 ? -4.896 -0.431 -18.930 1.00 68.56 211 ASN A N 1
ATOM 1721 C CA . ASN A 1 211 ? -3.887 0.303 -18.151 1.00 68.56 211 ASN A CA 1
ATOM 1722 C C . ASN A 1 211 ? -4.480 1.275 -17.109 1.00 68.56 211 ASN A C 1
ATOM 1724 O O . ASN A 1 211 ? -3.752 2.083 -16.523 1.00 68.56 211 ASN A O 1
ATOM 1728 N N . GLY A 1 212 ? -5.796 1.240 -16.881 1.00 68.81 212 GLY A N 1
ATOM 1729 C CA . GLY A 1 212 ? -6.446 2.047 -15.849 1.00 68.81 212 GLY A CA 1
ATOM 1730 C C . GLY A 1 212 ? -5.890 1.762 -14.445 1.00 68.81 212 GLY A C 1
ATOM 1731 O O . GLY A 1 212 ? -5.435 0.664 -14.148 1.00 68.81 212 GLY A O 1
ATOM 1732 N N . LYS A 1 213 ? -5.959 2.751 -13.539 1.00 58.31 213 LYS A N 1
ATOM 1733 C CA . LYS A 1 213 ? -5.515 2.605 -12.131 1.00 58.31 213 LYS A CA 1
ATOM 1734 C C . LYS A 1 213 ? -6.312 1.562 -11.329 1.00 58.31 213 LYS A C 1
ATOM 1736 O O . LYS A 1 213 ? -5.940 1.249 -10.200 1.00 58.31 213 LYS A O 1
ATOM 1741 N N . GLU A 1 214 ? -7.418 1.068 -11.874 1.00 64.56 214 GLU A N 1
ATOM 1742 C CA . GLU A 1 214 ? -8.239 0.025 -11.269 1.00 64.56 214 GLU A CA 1
ATOM 1743 C C . GLU A 1 214 ? -7.731 -1.351 -11.727 1.00 64.56 214 GLU A C 1
ATOM 1745 O O . GLU A 1 214 ? -7.706 -1.641 -12.920 1.00 64.56 214 GLU A O 1
ATOM 1750 N N . ASP A 1 215 ? -7.324 -2.209 -10.782 1.00 63.22 215 ASP A N 1
ATOM 1751 C CA . ASP A 1 215 ? -6.945 -3.599 -11.075 1.00 63.22 215 ASP A CA 1
ATOM 1752 C C . ASP A 1 215 ? -8.201 -4.390 -11.481 1.00 63.22 215 ASP A C 1
ATOM 1754 O O . ASP A 1 215 ? -8.920 -4.964 -10.659 1.00 63.22 215 ASP A O 1
ATOM 1758 N N . LEU A 1 216 ? -8.485 -4.395 -12.781 1.00 64.75 216 LEU A N 1
ATOM 1759 C CA . LEU A 1 216 ? -9.622 -5.086 -13.392 1.00 64.75 216 LEU A CA 1
ATOM 1760 C C . LEU A 1 216 ? -9.570 -6.601 -13.161 1.00 64.75 216 LEU A C 1
ATOM 1762 O O . LEU A 1 216 ? -10.610 -7.252 -13.055 1.00 64.75 216 LEU A O 1
ATOM 1766 N N . GLY A 1 217 ? -8.368 -7.167 -13.010 1.00 61.28 217 GLY A N 1
ATOM 1767 C CA . GLY A 1 217 ? -8.181 -8.561 -12.618 1.00 61.28 217 GLY A CA 1
ATOM 1768 C C . GLY A 1 217 ? -8.598 -8.810 -11.168 1.00 61.28 217 GLY A C 1
ATOM 1769 O O . GLY A 1 217 ? -9.217 -9.832 -10.861 1.00 61.28 217 GLY A O 1
ATOM 1770 N N . LEU A 1 218 ? -8.316 -7.872 -10.260 1.00 63.62 218 LEU A N 1
ATOM 1771 C CA . LEU A 1 218 ? -8.834 -7.898 -8.892 1.00 63.62 218 LEU A CA 1
ATOM 1772 C C . LEU A 1 218 ? -10.357 -7.774 -8.873 1.00 63.62 218 LEU A C 1
ATOM 1774 O O . LEU A 1 218 ? -10.994 -8.558 -8.172 1.00 63.62 218 LEU A O 1
ATOM 1778 N N . GLN A 1 219 ? -10.941 -6.866 -9.658 1.00 64.19 219 GLN A N 1
ATOM 1779 C CA . GLN A 1 219 ? -12.394 -6.714 -9.732 1.00 64.19 219 GLN A CA 1
ATOM 1780 C C . GLN A 1 219 ? -13.072 -7.991 -10.252 1.00 64.19 219 GLN A C 1
ATOM 1782 O O . GLN A 1 219 ? -14.030 -8.460 -9.640 1.00 64.19 219 GLN A O 1
ATOM 1787 N N . LEU A 1 220 ? -12.534 -8.620 -11.301 1.00 63.75 220 LEU A N 1
ATOM 1788 C CA . LEU A 1 220 ? -13.057 -9.880 -11.838 1.00 63.75 220 LEU A CA 1
ATOM 1789 C C . LEU A 1 220 ? -12.964 -11.029 -10.820 1.00 63.75 220 LEU A C 1
ATOM 1791 O O . LEU A 1 220 ? -13.924 -11.774 -10.628 1.00 63.75 220 LEU A O 1
ATOM 1795 N N . ARG A 1 221 ? -11.831 -11.155 -10.112 1.00 64.12 221 ARG A N 1
ATOM 1796 C CA . ARG A 1 221 ? -11.663 -12.146 -9.031 1.00 64.12 221 ARG A CA 1
ATOM 1797 C C . ARG A 1 221 ? -12.631 -11.896 -7.879 1.00 64.12 221 ARG A C 1
ATOM 1799 O O . ARG A 1 221 ? -13.191 -12.840 -7.330 1.00 64.12 221 ARG A O 1
ATOM 1806 N N . GLN A 1 222 ? -12.851 -10.634 -7.532 1.00 65.75 222 GLN A N 1
ATOM 1807 C CA . GLN A 1 222 ? -13.795 -10.220 -6.502 1.00 65.75 222 GLN A CA 1
ATOM 1808 C C . GLN A 1 222 ? -15.248 -10.517 -6.910 1.00 65.75 222 GLN A C 1
ATOM 1810 O O . GLN A 1 222 ? -16.021 -11.028 -6.098 1.00 65.75 222 GLN A O 1
ATOM 1815 N N . GLU A 1 223 ? -15.632 -10.250 -8.159 1.00 65.62 223 GLU A N 1
ATOM 1816 C CA . GLU A 1 223 ? -16.956 -10.587 -8.694 1.00 65.62 223 GLU A CA 1
ATOM 1817 C C . GLU A 1 223 ? -17.172 -12.103 -8.774 1.00 65.62 223 GLU A C 1
ATOM 1819 O O . GLU A 1 223 ? -18.211 -12.592 -8.325 1.00 65.62 223 GLU A O 1
ATOM 1824 N N . GLY A 1 224 ? -16.176 -12.864 -9.235 1.00 63.84 224 GLY A N 1
ATOM 1825 C CA . GLY A 1 224 ? -16.200 -14.328 -9.222 1.00 63.84 224 GLY A CA 1
ATOM 1826 C C . GLY A 1 224 ? -16.331 -14.900 -7.807 1.00 63.84 224 GLY A C 1
ATOM 1827 O O . GLY A 1 224 ? -17.153 -15.786 -7.572 1.00 63.84 224 GLY A O 1
ATOM 1828 N N . LEU A 1 225 ? -15.601 -14.336 -6.838 1.00 67.69 225 LEU A N 1
ATOM 1829 C CA . LEU A 1 225 ? -15.702 -14.704 -5.423 1.00 67.69 225 LEU A CA 1
ATOM 1830 C C . LEU A 1 225 ? -17.109 -14.441 -4.874 1.00 67.69 225 LEU A C 1
ATOM 1832 O O . LEU A 1 225 ? -17.676 -15.289 -4.188 1.00 67.69 225 LEU A O 1
ATOM 1836 N N . LYS A 1 226 ? -17.707 -13.295 -5.211 1.00 70.81 226 LYS A N 1
ATOM 1837 C CA . LYS A 1 226 ? -19.087 -12.969 -4.839 1.00 70.81 226 LYS A CA 1
ATOM 1838 C C . LYS A 1 226 ? -20.088 -13.969 -5.409 1.00 70.81 226 LYS A C 1
ATOM 1840 O O . LYS A 1 226 ? -20.924 -14.462 -4.655 1.00 70.81 226 LYS A O 1
ATOM 1845 N N . VAL A 1 227 ? -19.991 -14.293 -6.699 1.00 68.44 227 VAL A N 1
ATOM 1846 C CA . VAL A 1 227 ? -20.868 -15.283 -7.344 1.00 68.44 227 VAL A CA 1
ATOM 1847 C C . VAL A 1 227 ? -20.696 -16.663 -6.703 1.00 68.44 227 VAL A C 1
ATOM 1849 O O . VAL A 1 227 ? -21.691 -17.323 -6.411 1.00 68.44 227 VAL A O 1
ATOM 1852 N N . GLY A 1 228 ? -19.460 -17.076 -6.407 1.00 67.56 228 GLY A N 1
ATOM 1853 C CA . GLY A 1 228 ? -19.166 -18.343 -5.735 1.00 67.56 228 GLY A CA 1
ATOM 1854 C C . GLY A 1 228 ? -19.736 -18.425 -4.316 1.00 67.56 228 GLY A C 1
ATOM 1855 O O . GLY A 1 228 ? -20.374 -19.419 -3.968 1.00 67.56 228 GLY A O 1
ATOM 1856 N N . VAL A 1 229 ? -19.578 -17.369 -3.509 1.00 66.12 229 VAL A N 1
ATOM 1857 C CA . VAL A 1 229 ? -20.145 -17.299 -2.149 1.00 66.12 229 VAL A CA 1
ATOM 1858 C C . VAL A 1 229 ? -21.673 -17.300 -2.204 1.00 66.12 229 VAL A C 1
ATOM 1860 O O . VAL A 1 229 ? -22.305 -18.071 -1.485 1.00 66.12 229 VAL A O 1
ATOM 1863 N N . GLU A 1 230 ? -22.281 -16.490 -3.074 1.00 69.19 230 GLU A N 1
ATOM 1864 C CA . GLU A 1 230 ? -23.740 -16.443 -3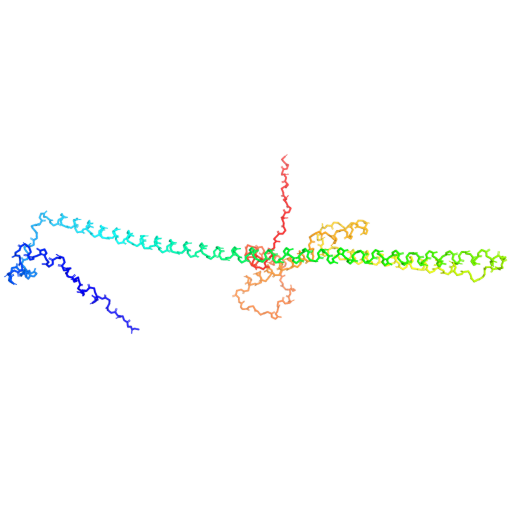.239 1.00 69.19 230 GLU A CA 1
ATOM 1865 C C . GLU A 1 230 ? -24.310 -17.792 -3.712 1.00 69.19 230 GLU A C 1
ATOM 1867 O O . GLU A 1 230 ? -25.322 -18.240 -3.174 1.00 69.19 230 GLU A O 1
ATOM 1872 N N . GLY A 1 231 ? -23.644 -18.471 -4.652 1.00 66.38 231 GLY A N 1
ATOM 1873 C CA . GLY A 1 231 ? -24.031 -19.801 -5.132 1.00 66.38 231 GLY A CA 1
ATOM 1874 C C . GLY A 1 231 ? -23.870 -20.894 -4.073 1.00 66.38 231 GLY A C 1
ATOM 1875 O O . GLY A 1 231 ? -24.768 -21.709 -3.885 1.00 66.38 231 GLY A O 1
ATOM 1876 N N . THR A 1 232 ? -22.775 -20.877 -3.312 1.00 65.56 232 THR A N 1
ATOM 1877 C CA . THR A 1 232 ? -22.549 -21.841 -2.221 1.00 65.56 232 THR A CA 1
ATOM 1878 C C . THR A 1 232 ? -23.583 -21.659 -1.111 1.00 65.56 232 THR A C 1
ATOM 1880 O O . THR A 1 232 ? -24.152 -22.628 -0.618 1.00 65.56 232 THR A O 1
ATOM 1883 N N . MET A 1 233 ? -23.900 -20.414 -0.753 1.00 65.25 233 MET A N 1
ATOM 1884 C CA . MET A 1 233 ? -24.956 -20.115 0.212 1.00 65.25 233 MET A CA 1
ATOM 1885 C C . MET A 1 233 ? -26.344 -20.520 -0.285 1.00 65.25 233 MET A C 1
ATOM 1887 O O . MET A 1 233 ? -27.142 -21.017 0.504 1.00 65.25 233 MET A O 1
ATOM 1891 N N . ALA A 1 234 ? -26.630 -20.321 -1.573 1.00 65.44 234 ALA A N 1
ATOM 1892 C CA . ALA A 1 234 ? -27.866 -20.771 -2.201 1.00 65.44 234 ALA A CA 1
ATOM 1893 C C . ALA A 1 234 ? -28.010 -22.301 -2.123 1.00 65.44 234 ALA A C 1
ATOM 1895 O O . ALA A 1 234 ? -29.071 -22.788 -1.741 1.00 65.44 234 ALA A O 1
ATOM 1896 N N . LEU A 1 235 ? -26.930 -23.042 -2.393 1.00 64.75 235 LEU A N 1
ATOM 1897 C CA . LEU A 1 235 ? -26.894 -24.503 -2.276 1.00 64.75 235 LEU A CA 1
ATOM 1898 C C . LEU A 1 235 ? -27.049 -24.980 -0.825 1.00 64.75 235 LEU A C 1
ATOM 1900 O O . LEU A 1 235 ? -27.810 -25.906 -0.572 1.00 64.75 235 LEU A O 1
ATOM 1904 N N . ILE A 1 236 ? -26.383 -24.332 0.136 1.00 62.91 236 ILE A N 1
ATOM 1905 C CA . ILE A 1 236 ? -26.510 -24.655 1.571 1.00 62.91 236 ILE A CA 1
ATOM 1906 C C . ILE A 1 236 ? -27.928 -24.354 2.083 1.00 62.91 236 ILE A C 1
ATOM 1908 O O . ILE A 1 236 ? -28.482 -25.118 2.872 1.00 62.91 236 ILE A O 1
ATOM 1912 N N . ALA A 1 237 ? -28.532 -23.250 1.632 1.00 64.75 237 ALA A N 1
ATOM 1913 C CA . ALA A 1 237 ? -29.907 -22.891 1.972 1.00 64.75 237 ALA A CA 1
ATOM 1914 C C . ALA A 1 237 ? -30.928 -23.870 1.371 1.00 64.75 237 ALA A C 1
ATOM 1916 O O . ALA A 1 237 ? -31.962 -24.122 1.985 1.00 64.75 237 ALA A O 1
ATOM 1917 N N . GLU A 1 238 ? -30.636 -24.426 0.193 1.00 61.94 238 GLU A N 1
ATOM 1918 C CA . GLU A 1 238 ? -31.443 -25.474 -0.429 1.00 61.94 238 GLU A CA 1
ATOM 1919 C C . GLU A 1 238 ? -31.252 -26.838 0.244 1.00 61.94 238 GLU A C 1
ATOM 1921 O O . GLU A 1 238 ? -32.206 -27.610 0.311 1.00 61.94 238 GLU A O 1
ATOM 1926 N N . SER A 1 239 ? -30.053 -27.147 0.750 1.00 56.41 239 SER A N 1
ATOM 1927 C CA . SER A 1 239 ? -29.746 -28.515 1.147 1.00 56.41 239 SER A CA 1
ATOM 1928 C C . SER A 1 239 ? -30.355 -28.929 2.485 1.00 56.41 239 SER A C 1
ATOM 1930 O O . SER A 1 239 ? -30.824 -30.055 2.544 1.00 56.41 239 SER A O 1
ATOM 1932 N N . GLN A 1 240 ? -30.334 -28.119 3.560 1.00 56.88 240 GLN A N 1
ATOM 1933 C CA . GLN A 1 240 ? -30.681 -28.523 4.957 1.00 56.88 240 GLN A CA 1
ATOM 1934 C C . GLN A 1 240 ? -30.173 -29.926 5.419 1.00 56.88 240 GLN A C 1
ATOM 1936 O O . GLN A 1 240 ? -30.493 -30.400 6.507 1.00 56.88 240 GLN A O 1
ATOM 1941 N N . GLN A 1 241 ? -29.328 -30.573 4.622 1.00 51.44 241 GLN A N 1
ATOM 1942 C CA . GLN A 1 241 ? -28.749 -31.901 4.727 1.00 51.44 241 GLN A CA 1
ATOM 1943 C C . GLN A 1 241 ? -27.292 -31.797 4.272 1.00 51.44 241 GLN A C 1
ATOM 1945 O O . GLN A 1 241 ? -26.915 -30.909 3.497 1.00 51.44 241 GLN A O 1
ATOM 1950 N N . GLN A 1 242 ? -26.483 -32.707 4.811 1.00 42.03 242 GLN A N 1
ATOM 1951 C CA . GLN A 1 242 ? -25.037 -32.812 4.643 1.00 42.03 242 GLN A CA 1
ATOM 1952 C C . GLN A 1 242 ? -24.637 -32.692 3.159 1.00 42.03 242 GLN A C 1
ATOM 1954 O O . GLN A 1 242 ? -24.982 -33.544 2.343 1.00 42.03 242 GLN A O 1
ATOM 1959 N N . VAL A 1 243 ? -23.942 -31.606 2.805 1.00 46.91 243 VAL A N 1
ATOM 1960 C CA . VAL A 1 243 ? -23.523 -31.325 1.425 1.00 46.91 243 VAL A CA 1
ATOM 1961 C C . VAL A 1 243 ? -22.344 -32.222 1.060 1.00 46.91 243 VAL A C 1
ATOM 1963 O O . VAL A 1 243 ? -21.279 -32.147 1.673 1.00 46.91 243 VAL A O 1
ATOM 1966 N N . ASP A 1 244 ? -22.539 -33.054 0.040 1.00 48.88 244 ASP A N 1
ATOM 1967 C CA . ASP A 1 244 ? -21.489 -33.850 -0.587 1.00 48.88 244 ASP A CA 1
ATOM 1968 C C . ASP A 1 244 ? -20.754 -32.992 -1.628 1.00 48.88 244 ASP A C 1
ATOM 1970 O O . ASP A 1 244 ? -21.212 -32.797 -2.759 1.00 48.88 244 ASP A O 1
ATOM 1974 N N . TRP A 1 245 ? -19.610 -32.443 -1.217 1.00 48.16 245 TRP A N 1
ATOM 1975 C CA . TRP A 1 245 ? -18.775 -31.539 -2.014 1.00 48.16 245 TRP A CA 1
ATOM 1976 C C . TRP A 1 245 ? -18.264 -32.157 -3.324 1.00 48.16 245 TRP A C 1
ATOM 1978 O O . TRP A 1 245 ? -17.857 -31.422 -4.220 1.00 48.16 245 TRP A O 1
ATOM 1988 N N . SER A 1 246 ? -18.340 -33.484 -3.477 1.00 46.84 246 SER A N 1
ATOM 1989 C CA . SER A 1 246 ? -17.963 -34.181 -4.712 1.00 46.84 246 SER A CA 1
ATOM 1990 C C . SER A 1 246 ? -18.961 -33.984 -5.866 1.00 46.84 246 SER A C 1
ATOM 1992 O O . SER A 1 246 ? -18.600 -34.189 -7.023 1.00 46.84 246 SER A O 1
ATOM 1994 N N . LYS A 1 247 ? -20.196 -33.538 -5.581 1.00 46.19 247 LYS A N 1
ATOM 1995 C CA . LYS A 1 247 ? -21.280 -33.362 -6.574 1.00 46.19 247 LYS A CA 1
ATOM 1996 C C . LYS A 1 247 ? -21.571 -31.910 -6.952 1.00 46.19 247 LYS A C 1
ATOM 1998 O O . LYS A 1 247 ? -22.420 -31.654 -7.801 1.00 46.19 247 LYS A O 1
ATOM 2003 N N . VAL A 1 248 ? -20.861 -30.952 -6.357 1.00 49.09 248 VAL A N 1
ATOM 2004 C CA . VAL A 1 248 ? -21.061 -29.506 -6.585 1.00 49.09 248 VAL A CA 1
ATOM 2005 C C . VAL A 1 248 ? -20.698 -29.083 -8.024 1.00 49.09 248 VAL A C 1
ATOM 2007 O O . VAL A 1 248 ? -21.103 -28.014 -8.472 1.00 49.09 248 VAL A O 1
ATOM 2010 N N . GLY A 1 249 ? -20.009 -29.940 -8.787 1.00 39.88 249 GLY A N 1
ATOM 2011 C CA . GLY A 1 249 ? -19.714 -29.728 -10.210 1.00 39.88 249 GLY A CA 1
ATOM 2012 C C . GLY A 1 249 ? -20.889 -29.944 -11.179 1.00 39.88 249 GLY A C 1
ATOM 2013 O O . GLY A 1 249 ? -20.823 -29.461 -12.306 1.00 39.88 249 GLY A O 1
ATOM 2014 N N . ASP A 1 250 ? -21.979 -30.603 -10.768 1.00 46.38 250 ASP A N 1
ATOM 2015 C CA . ASP A 1 250 ? -23.119 -30.915 -11.648 1.00 46.38 250 ASP A CA 1
ATOM 2016 C C . ASP A 1 250 ? -24.215 -29.831 -11.580 1.00 46.38 250 ASP A C 1
ATOM 2018 O O . ASP A 1 250 ? -25.345 -30.055 -11.141 1.00 46.38 250 ASP A O 1
ATOM 2022 N N . ALA A 1 251 ? -23.907 -28.627 -12.068 1.00 48.72 251 ALA A N 1
ATOM 2023 C CA . ALA A 1 251 ? -24.856 -27.505 -12.150 1.00 48.72 251 ALA A CA 1
ATOM 2024 C C . ALA A 1 251 ? -26.029 -27.726 -13.141 1.00 48.72 251 ALA A C 1
ATOM 2026 O O . ALA A 1 251 ? -26.909 -26.876 -13.269 1.00 48.72 251 ALA A O 1
ATOM 2027 N N . GLY A 1 252 ? -26.075 -28.863 -13.845 1.00 47.75 252 GLY A N 1
ATOM 2028 C CA . GLY A 1 252 ? -27.035 -29.137 -14.921 1.00 47.75 252 GLY A CA 1
ATOM 2029 C C . GLY A 1 252 ? -28.468 -29.488 -14.493 1.00 47.75 252 GLY A C 1
ATOM 2030 O O . GLY A 1 252 ? -29.310 -29.679 -15.366 1.00 47.75 252 GLY A O 1
ATOM 2031 N N . LYS A 1 253 ? -28.775 -29.607 -13.192 1.00 53.78 253 LYS A N 1
ATOM 2032 C CA . LYS A 1 253 ? -30.079 -30.127 -12.713 1.00 53.78 253 LYS A CA 1
ATOM 2033 C C . LYS A 1 253 ? -30.953 -29.146 -11.925 1.00 53.78 253 LYS A C 1
ATOM 2035 O O . LYS A 1 253 ? -32.055 -29.521 -11.533 1.00 53.78 253 LYS A O 1
ATOM 2040 N N . ILE A 1 254 ? -30.512 -27.909 -11.692 1.00 59.06 254 ILE A N 1
ATOM 2041 C CA . ILE A 1 254 ? -31.308 -26.926 -10.940 1.00 59.06 254 ILE A CA 1
ATOM 2042 C C . ILE A 1 254 ? -32.077 -26.030 -11.918 1.00 59.06 254 ILE A C 1
ATOM 2044 O O . ILE A 1 254 ? -31.486 -25.358 -12.761 1.00 59.06 254 ILE A O 1
ATOM 2048 N N . GLU A 1 255 ? -33.407 -25.987 -11.792 1.00 67.25 255 GLU A N 1
ATOM 2049 C CA . GLU A 1 255 ? -34.245 -25.077 -12.577 1.00 67.25 255 GLU A CA 1
ATOM 2050 C C . GLU A 1 255 ? -33.825 -23.615 -12.360 1.00 67.25 255 GLU A C 1
ATOM 2052 O O . GLU A 1 255 ? -33.736 -23.117 -11.233 1.00 67.25 255 GLU A O 1
ATOM 2057 N N . THR A 1 256 ? -33.624 -22.882 -13.456 1.00 61.50 256 THR A N 1
ATOM 2058 C CA . THR A 1 256 ? -33.030 -21.533 -13.465 1.00 61.50 256 THR A CA 1
ATOM 2059 C C . THR A 1 256 ? -33.799 -20.533 -12.594 1.00 61.50 256 THR A C 1
ATOM 2061 O O . THR A 1 256 ? -33.207 -19.648 -11.977 1.00 61.50 256 THR A O 1
ATOM 2064 N N . LYS A 1 257 ? -35.128 -20.686 -12.497 1.00 71.31 257 LYS A N 1
ATOM 2065 C CA . LYS A 1 257 ? -35.993 -19.844 -11.652 1.00 71.31 257 LYS A CA 1
ATOM 2066 C C . LYS A 1 257 ? -35.773 -20.102 -10.158 1.00 71.31 257 LYS A C 1
ATOM 2068 O O . LYS A 1 257 ? -35.727 -19.154 -9.374 1.00 71.31 257 LYS A O 1
ATOM 2073 N N . LYS A 1 258 ? -35.586 -21.367 -9.774 1.00 69.00 258 LYS A N 1
ATOM 2074 C CA . LYS A 1 258 ? -35.308 -21.785 -8.395 1.00 69.00 258 LYS A CA 1
ATOM 2075 C C . LYS A 1 258 ? -33.933 -21.284 -7.947 1.00 69.00 258 LYS A C 1
ATOM 2077 O O . LYS A 1 258 ? -33.816 -20.656 -6.895 1.00 69.00 258 LYS A O 1
ATOM 2082 N N . TRP A 1 259 ? -32.930 -21.415 -8.815 1.00 63.19 259 TRP A N 1
ATOM 2083 C CA . TRP A 1 259 ? -31.585 -20.876 -8.593 1.00 63.19 259 TRP A CA 1
ATOM 2084 C C . TRP A 1 259 ? -31.592 -19.363 -8.323 1.00 63.19 259 TRP A C 1
ATOM 2086 O O . TRP A 1 259 ? -31.012 -18.881 -7.350 1.00 63.19 259 TRP A O 1
ATOM 2096 N N . GLN A 1 260 ? -32.337 -18.600 -9.128 1.00 67.12 260 GLN A N 1
ATOM 2097 C CA . GLN A 1 260 ? -32.471 -17.154 -8.943 1.00 67.12 260 GLN A CA 1
ATOM 2098 C C . GLN A 1 260 ? -33.151 -16.773 -7.618 1.00 67.12 260 GLN A C 1
ATOM 2100 O O . GLN A 1 260 ? -32.773 -15.764 -7.017 1.00 67.12 260 GLN A O 1
ATOM 2105 N N . SER A 1 261 ? -34.137 -17.548 -7.144 1.00 73.44 261 SER A N 1
ATOM 2106 C CA . SER A 1 261 ? -34.754 -17.300 -5.831 1.00 73.44 261 SER A CA 1
ATOM 2107 C C . SER A 1 261 ? -33.794 -17.546 -4.667 1.00 73.44 261 SER A C 1
ATOM 2109 O O . SER A 1 261 ? -33.747 -16.736 -3.741 1.00 73.44 261 SER A O 1
ATOM 2111 N N . LEU A 1 262 ? -32.969 -18.593 -4.746 1.00 66.38 262 LEU A N 1
ATOM 2112 C CA . LEU A 1 262 ? -32.009 -18.938 -3.697 1.00 66.38 262 LEU A CA 1
ATOM 2113 C C . LEU A 1 262 ? -30.872 -17.914 -3.614 1.00 66.38 262 LEU A C 1
ATOM 2115 O O . LEU A 1 262 ? -30.535 -17.456 -2.525 1.00 66.38 262 LEU A O 1
ATOM 2119 N N . ILE A 1 263 ? -30.361 -17.450 -4.760 1.00 67.25 263 ILE A N 1
ATOM 2120 C CA . ILE A 1 263 ? -29.382 -16.353 -4.803 1.00 67.25 263 ILE A CA 1
ATOM 2121 C C . ILE A 1 263 ? -29.965 -15.077 -4.180 1.00 67.25 263 ILE A C 1
ATOM 2123 O O . ILE A 1 263 ? -29.296 -14.407 -3.394 1.00 67.25 263 ILE A O 1
ATOM 2127 N N . LYS A 1 264 ? -31.225 -14.729 -4.486 1.00 75.44 264 LYS A N 1
ATOM 2128 C CA . LYS A 1 264 ? -31.886 -13.559 -3.878 1.00 75.44 264 LYS A CA 1
ATOM 2129 C C . LYS A 1 264 ? -31.985 -13.677 -2.353 1.00 75.44 264 LYS A C 1
ATOM 2131 O O . LYS A 1 264 ? -31.778 -12.674 -1.675 1.00 75.44 264 LYS A O 1
ATOM 2136 N N . ALA A 1 265 ? -32.250 -14.874 -1.830 1.00 69.56 265 ALA A N 1
ATOM 2137 C CA . ALA A 1 265 ? -32.298 -15.137 -0.392 1.00 69.56 265 ALA A CA 1
ATOM 2138 C C . ALA A 1 265 ? -30.906 -15.144 0.274 1.00 69.56 265 ALA A C 1
ATOM 2140 O O . ALA A 1 265 ? -30.783 -14.765 1.437 1.00 69.56 265 ALA A O 1
ATOM 2141 N N . ALA A 1 266 ? -29.851 -15.524 -0.455 1.00 65.31 266 ALA A N 1
ATOM 2142 C CA . ALA A 1 266 ? -28.474 -15.581 0.044 1.00 65.31 266 ALA A CA 1
ATOM 2143 C C . ALA A 1 266 ? -27.768 -14.209 0.103 1.00 65.31 266 ALA A C 1
ATOM 2145 O O . ALA A 1 266 ? -26.911 -13.990 0.965 1.00 65.31 266 ALA A O 1
ATOM 2146 N N . LYS A 1 267 ? -28.148 -13.264 -0.768 1.00 70.56 267 LYS A N 1
ATOM 2147 C CA . LYS A 1 267 ? -27.546 -11.916 -0.886 1.00 70.56 267 LYS A CA 1
ATOM 2148 C C . LYS A 1 267 ? -27.372 -11.122 0.423 1.00 70.56 267 LYS A C 1
ATOM 2150 O O . LYS A 1 267 ? -26.342 -10.466 0.575 1.00 70.56 267 LYS A O 1
ATOM 2155 N N . PRO A 1 268 ? -28.322 -11.117 1.378 1.00 72.00 268 PRO A N 1
ATOM 2156 C CA . PRO A 1 268 ? -28.157 -10.369 2.628 1.00 72.00 268 PRO A CA 1
ATOM 2157 C C . PRO A 1 268 ? -27.024 -10.914 3.509 1.00 72.00 268 PRO A C 1
ATOM 2159 O O . PRO A 1 268 ? -26.363 -10.154 4.216 1.00 72.00 268 PRO A O 1
ATOM 2162 N N . ASN A 1 269 ? -26.782 -12.224 3.447 1.00 67.50 269 ASN A N 1
ATOM 2163 C CA . ASN A 1 269 ? -25.803 -12.913 4.283 1.00 67.50 269 ASN A CA 1
ATOM 2164 C C . ASN A 1 269 ? -24.421 -12.995 3.616 1.00 67.50 269 ASN A C 1
ATOM 2166 O O . ASN A 1 269 ? -23.406 -12.914 4.313 1.00 67.50 269 ASN A O 1
ATOM 2170 N N . SER A 1 270 ? -24.366 -13.051 2.279 1.00 70.56 270 SER A N 1
ATOM 2171 C CA . SER A 1 270 ? -23.106 -13.040 1.520 1.00 70.56 270 SER A CA 1
ATOM 2172 C C . SER A 1 270 ? -22.279 -11.784 1.799 1.00 70.56 270 SER A C 1
ATOM 2174 O O . SER A 1 270 ? -21.055 -11.852 1.867 1.00 70.56 270 SER A O 1
ATOM 2176 N N . LYS A 1 271 ? -22.930 -10.645 2.073 1.00 71.56 271 LYS A N 1
ATOM 2177 C CA . LYS A 1 271 ? -22.265 -9.370 2.379 1.00 71.56 271 LYS A CA 1
ATOM 2178 C C . LYS A 1 271 ? -21.305 -9.452 3.576 1.00 71.56 271 LYS A C 1
ATOM 2180 O O . LYS A 1 271 ? -20.253 -8.822 3.538 1.00 71.56 271 LYS A O 1
ATOM 2185 N N . LYS A 1 272 ? -21.637 -10.226 4.619 1.00 71.31 272 LYS A N 1
ATOM 2186 C CA . LYS A 1 272 ? -20.782 -10.383 5.814 1.00 71.31 272 LYS A CA 1
ATOM 2187 C C . LYS A 1 272 ? -19.541 -11.227 5.517 1.00 71.31 272 LYS A C 1
ATOM 2189 O O . LYS A 1 272 ? -18.444 -10.851 5.910 1.00 71.31 272 LYS A O 1
ATOM 2194 N N . ILE A 1 273 ? -19.717 -12.318 4.773 1.00 65.50 273 ILE A N 1
ATOM 2195 C CA . ILE A 1 273 ? -18.631 -13.226 4.373 1.00 65.50 273 ILE A CA 1
ATOM 2196 C C . ILE A 1 273 ? -17.687 -12.529 3.384 1.00 65.50 273 ILE A C 1
ATOM 2198 O O . ILE A 1 273 ? -16.467 -12.601 3.505 1.00 65.50 273 ILE A O 1
ATOM 2202 N N . LEU A 1 274 ? -18.245 -11.786 2.432 1.00 71.88 274 LEU A N 1
ATOM 2203 C CA . LEU A 1 274 ? -17.460 -11.023 1.466 1.00 71.88 274 LEU A CA 1
ATOM 2204 C C . LEU A 1 274 ? -16.650 -9.914 2.149 1.00 71.88 274 LEU A C 1
ATOM 2206 O O . LEU A 1 274 ? -15.485 -9.727 1.810 1.00 71.88 274 LEU A O 1
ATOM 2210 N N . ALA A 1 275 ? -17.210 -9.250 3.166 1.00 72.81 275 ALA A N 1
ATOM 2211 C CA . ALA A 1 275 ? -16.470 -8.279 3.969 1.00 72.81 275 ALA A CA 1
ATOM 2212 C C . ALA A 1 275 ? -15.281 -8.914 4.715 1.00 72.81 275 ALA A C 1
ATOM 2214 O O . ALA A 1 275 ? -14.197 -8.335 4.721 1.00 72.81 275 ALA A O 1
ATOM 2215 N N . THR A 1 276 ? -15.436 -10.120 5.279 1.00 70.06 276 THR A N 1
ATOM 2216 C CA . THR A 1 276 ? -14.320 -10.844 5.923 1.00 70.06 276 THR A CA 1
ATOM 2217 C C . THR A 1 276 ? -13.242 -11.308 4.943 1.00 70.06 276 THR A C 1
ATOM 2219 O O . THR A 1 276 ? -12.085 -11.424 5.325 1.00 70.06 276 THR A O 1
ATOM 2222 N N . LEU A 1 277 ? -13.596 -11.530 3.674 1.00 63.72 277 LEU A N 1
ATOM 2223 C CA . LEU A 1 277 ? -12.661 -11.915 2.610 1.00 63.72 277 LEU A CA 1
ATOM 2224 C C . LEU A 1 277 ? -12.007 -10.705 1.915 1.00 63.72 277 LEU A C 1
ATOM 2226 O O . LEU A 1 277 ? -11.329 -10.867 0.904 1.00 63.72 277 LEU A O 1
ATOM 2230 N N . GLY A 1 278 ? -12.220 -9.487 2.427 1.00 64.25 278 GLY A N 1
ATOM 2231 C CA . GLY A 1 278 ? -11.621 -8.269 1.876 1.00 64.25 278 GLY A CA 1
ATOM 2232 C C . GLY A 1 278 ? -12.254 -7.775 0.569 1.00 64.25 278 GLY A C 1
ATOM 2233 O O . GLY A 1 278 ? -11.654 -6.950 -0.121 1.00 64.25 278 GLY A O 1
ATOM 2234 N N . TYR A 1 279 ? -13.460 -8.238 0.216 1.00 68.75 279 TYR A N 1
ATOM 2235 C CA . TYR A 1 279 ? -14.206 -7.726 -0.938 1.00 68.75 279 TYR A CA 1
ATOM 2236 C C . TYR A 1 279 ? -14.642 -6.276 -0.681 1.00 68.75 279 TYR A C 1
ATOM 2238 O O . TYR A 1 279 ? -15.462 -6.008 0.204 1.00 68.75 279 TYR A O 1
ATOM 2246 N N . LYS A 1 280 ? -14.126 -5.334 -1.478 1.00 67.19 280 LYS A N 1
ATOM 2247 C CA . LYS A 1 280 ? -14.590 -3.941 -1.489 1.00 67.19 280 LYS A CA 1
ATOM 2248 C C . LYS A 1 280 ? -15.621 -3.788 -2.610 1.00 67.19 280 LYS A C 1
ATOM 2250 O O . LYS A 1 280 ? -15.248 -3.903 -3.773 1.00 67.19 280 LYS A O 1
ATOM 2255 N N . PRO A 1 281 ? -16.912 -3.565 -2.306 1.00 55.94 281 PRO A N 1
ATOM 2256 C CA . PRO A 1 281 ? -17.909 -3.384 -3.352 1.00 55.94 281 PRO A CA 1
ATOM 2257 C C . PRO A 1 281 ? -17.562 -2.150 -4.187 1.00 55.94 281 PRO A C 1
ATOM 2259 O O . PRO A 1 281 ? -17.341 -1.075 -3.628 1.00 55.94 281 PRO A O 1
ATOM 2262 N N . ALA A 1 282 ? -17.554 -2.299 -5.513 1.00 52.25 282 ALA A N 1
ATOM 2263 C CA . ALA A 1 282 ? -17.517 -1.150 -6.408 1.00 52.25 282 ALA A CA 1
ATOM 2264 C C . ALA A 1 282 ? -18.707 -0.220 -6.083 1.00 52.25 282 ALA A C 1
ATOM 2266 O O . ALA A 1 282 ? -19.812 -0.722 -5.820 1.00 52.25 282 ALA A O 1
ATOM 2267 N N . PRO A 1 283 ? -18.512 1.112 -6.061 1.00 40.91 283 PRO A N 1
ATOM 2268 C CA . PRO A 1 283 ? -19.606 2.049 -5.853 1.00 40.91 283 PRO A CA 1
ATOM 2269 C C . PRO A 1 283 ? -20.654 1.821 -6.944 1.00 40.91 283 PRO A C 1
ATOM 2271 O O . PRO A 1 283 ? -20.359 1.884 -8.136 1.00 40.91 283 PRO A O 1
ATOM 2274 N N . ALA A 1 284 ? -21.877 1.482 -6.537 1.00 37.12 284 ALA A N 1
ATOM 2275 C CA . ALA A 1 284 ? -22.950 1.228 -7.485 1.00 37.12 284 ALA A CA 1
ATOM 2276 C C . ALA A 1 284 ? -23.225 2.508 -8.294 1.00 37.12 284 ALA A C 1
ATOM 2278 O O . ALA A 1 284 ? -23.351 3.577 -7.687 1.00 37.12 284 ALA A O 1
ATOM 2279 N N . PRO A 1 285 ? -23.365 2.435 -9.630 1.00 35.19 285 PRO A N 1
ATOM 2280 C CA . PRO A 1 285 ? -23.881 3.563 -10.384 1.00 35.19 285 PRO A CA 1
ATOM 2281 C C . PRO A 1 285 ? -25.292 3.853 -9.870 1.00 35.19 285 PRO A C 1
ATOM 2283 O O . PRO A 1 285 ? -26.171 2.988 -9.901 1.00 35.19 285 PRO A O 1
ATOM 2286 N N . SER A 1 286 ? -25.482 5.061 -9.344 1.00 31.97 286 SER A N 1
ATOM 2287 C CA . SER A 1 286 ? -26.769 5.573 -8.885 1.00 31.97 286 SER A CA 1
ATOM 2288 C C . SER A 1 286 ? -27.768 5.532 -10.039 1.00 31.97 286 SER A C 1
ATOM 2290 O O . SER A 1 286 ? -27.819 6.439 -10.867 1.00 31.97 286 SER A O 1
ATOM 2292 N N . SER A 1 287 ? -28.576 4.475 -10.118 1.00 40.31 287 SER A N 1
ATOM 2293 C CA . SER A 1 287 ? -29.726 4.425 -11.016 1.00 40.31 287 SER A CA 1
ATOM 2294 C C . SER A 1 287 ? -30.907 5.152 -10.371 1.00 40.31 287 SER A C 1
ATOM 2296 O O . SER A 1 287 ? -31.935 4.553 -10.062 1.00 40.31 287 SER A O 1
ATOM 2298 N N . SER A 1 288 ? -30.768 6.455 -10.148 1.00 34.41 288 SER A N 1
ATOM 2299 C CA . SER A 1 288 ? -31.919 7.330 -9.954 1.00 34.41 288 SER A CA 1
ATOM 2300 C C . SER A 1 288 ? -32.378 7.797 -11.335 1.00 34.41 288 SER A C 1
ATOM 2302 O O . SER A 1 288 ? -31.953 8.844 -11.819 1.00 34.41 288 SER A O 1
ATOM 2304 N N . LYS A 1 289 ? -33.215 6.994 -12.003 1.00 34.22 289 LYS A N 1
ATOM 2305 C CA . LYS A 1 289 ? -34.078 7.523 -13.067 1.00 34.22 289 LYS A CA 1
ATOM 2306 C C . LYS A 1 289 ? -35.139 8.393 -12.383 1.00 34.22 289 LYS A C 1
ATOM 2308 O O . LYS A 1 289 ? -35.829 7.859 -11.515 1.00 34.22 289 LYS A O 1
ATOM 2313 N N . PRO A 1 290 ? -35.303 9.679 -12.730 1.00 35.34 290 PRO A N 1
ATOM 2314 C CA . PRO A 1 290 ? -36.511 10.390 -12.350 1.00 35.34 290 PRO A CA 1
ATOM 2315 C C . PRO A 1 290 ? -37.682 9.816 -13.160 1.00 35.34 290 PRO A C 1
ATOM 2317 O O . PRO A 1 290 ? -37.629 9.752 -14.389 1.00 35.34 290 PRO A O 1
ATOM 2320 N N . GLU A 1 291 ? -38.716 9.356 -12.457 1.00 30.56 291 GLU A N 1
ATOM 2321 C CA . GLU A 1 291 ? -40.047 9.151 -13.026 1.00 30.56 291 GLU A CA 1
ATOM 2322 C C . GLU A 1 291 ? -40.504 10.466 -13.665 1.00 30.56 291 GLU A C 1
ATOM 2324 O O . GLU A 1 291 ? -40.665 11.480 -12.984 1.00 30.56 291 GLU A O 1
ATOM 2329 N N . VAL A 1 292 ? -40.693 10.450 -14.982 1.00 36.66 292 VAL A N 1
ATOM 2330 C CA . VAL A 1 292 ? -41.427 11.501 -15.684 1.00 36.66 292 VAL A CA 1
ATOM 2331 C C . VAL A 1 292 ? -42.909 11.199 -15.470 1.00 36.66 292 VAL A C 1
ATOM 2333 O O . VAL A 1 292 ? -43.392 10.157 -15.917 1.00 36.66 292 VAL A O 1
ATOM 2336 N N . LYS A 1 293 ? -43.583 12.073 -14.718 1.00 35.19 293 LYS A N 1
ATOM 2337 C CA . LYS A 1 293 ? -45.047 12.172 -14.681 1.00 35.19 293 LYS A CA 1
ATOM 2338 C C . LYS A 1 293 ? -45.561 12.877 -15.926 1.00 35.19 293 LYS A C 1
ATOM 2340 O O . LYS A 1 293 ? -44.862 13.808 -16.383 1.00 35.19 293 LYS A O 1
#

Sequence (293 aa):
MATEDLGSLEWERSKISQQDINMLKKLGISGKQDAIRFPKEESYPAPPMQYRPFMKELVRFGTQFIGYRDYARELEEKLAEANKRADALTIELEHSESAHTKTVEDLEKRLGDAKRALEENVAQHSAREEDILSRLETQSRRFVRRTHQEYELENPEDDELLDVLSLLEIHGTEARNGLDEAEAGLSRLFPYFFHKKEQ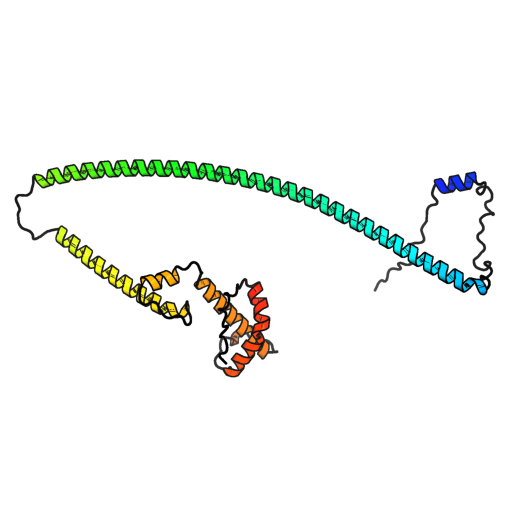PATFIELAQCFNGKEDLGLQLRQEGLKVGVEGTMALIAESQQQVDWSKVGDAGKIETKKWQSLIKAAKPNSKKILATLGYKPAPAPSSSKPEVK

Organism: Lolium multiflorum (NCBI:txid4521)

Nearest PDB structures (foldseek):
  6h2x-assembly1_A  TM=2.091E-01  e=4.435E+00  Escherichia coli K-12

Radius of gyration: 46.95 Å; Cα contacts (8 Å, |Δi|>4): 51; chains: 1; bounding box: 84×46×146 Å

Foldseek 3Di:
DDDDDPPPPPPPDPDQDPVNVVVCVVVVNVPDPPPPPDPDPVPDDDPDPVCVVVVVVVVVVVVVVVVVVVVVVVVVVVVVVVVVVVVVVVVVVVVVVVVVVVVVVVVVVVVVVVVVVVVVVVVVVVVVVVVVVVVVVVVVVVVVVVVVVDDPDDDDPPPVVVVVVVVVVVVVVVVVVVLVVVQVVLVVCVCLLPPPDDQDPDSVVSVVVPVDPDPSVVVSVLVVVLVVLLQVQLVCVVPVDDDDPVCPPCPPPDDPVSSVVSSVVSVVVSVVVSVVVVRDDDDDDPPPDDDDD

Solvent-accessible surface area (backbone atoms only — not comparable to full-atom values): 17743 Å² total; per-residue (Å²): 143,82,85,79,78,82,85,76,74,85,79,80,66,88,72,80,48,73,68,55,56,53,48,38,50,75,69,64,59,72,81,44,91,74,78,75,66,75,72,62,87,86,69,62,78,75,68,61,79,87,49,49,67,56,52,54,50,52,51,52,52,51,53,51,51,50,52,52,52,53,52,49,50,53,50,53,50,51,51,54,52,50,50,54,51,50,59,50,50,51,53,52,48,53,52,50,50,58,51,50,52,53,52,49,54,52,49,53,49,52,51,52,54,51,50,53,53,49,54,52,50,51,53,53,48,52,55,51,50,53,52,51,50,54,51,50,52,54,50,49,57,51,48,54,57,53,55,76,72,66,73,80,88,75,83,88,81,81,55,66,68,59,55,54,52,51,52,50,52,52,52,51,49,53,53,50,53,52,49,53,52,49,45,54,52,50,59,69,47,41,60,75,69,37,74,92,57,82,81,62,94,43,67,67,57,44,51,48,64,74,67,43,96,62,62,50,69,58,51,48,52,46,52,50,49,51,52,51,49,22,48,52,43,20,50,54,71,69,48,91,54,90,79,64,78,88,57,73,82,64,73,88,77,66,58,70,70,60,52,54,53,32,36,64,69,21,52,79,60,37,55,60,56,38,50,76,71,68,53,75,80,75,84,73,80,82,81,75,74,79,85,84,128

pLDDT: mean 70.54, std 18.22, range [30.56, 98.0]

Secondary structure (DSSP, 8-state):
-----TTSSS-S-----HHHHHHHHHTTGGG-TTTT-PPPGGGSPPPPGGGHHHHHHHHHHHHHHHHHHHHHHHHHHHHHHHHHHHHHHHHHHHHHHHHHHHHHHHHHHHHHHHHHHHHHHHHHHHHHHHHHHHHHHHHHHHHHHHHTTS-S----SS-HHHHHHHHHHHHHHHHHHHHHHHHHHHHHHHHHHSTTPPPPSSHHHHHHHHTSSS-HHHHHHHHHHHHHHHHHHHHHHHH-S---GGGTT-GGGS-HHHHHHHHHHHHHHHHHHHHHTT--PPPPP---PPP--

Mean predicted aligned error: 22.98 Å